Protein AF-A0ABD3MA54-F1 (afdb_monomer_lite)

Sequence (367 aa):
MPMPCQHIKFGDPRTVIVKEGGEELLVTDSSLFVVPETILAESKRVPPSHVQSRPPNFDHQGLLVDVLSVGSRTRPEYMTAQINTWASHPHVRNFWGIDEEQDYDPHCDQMDNDAFQSYVQSCRGDMGWKSTRIENFRKKYFGLASGIEIEARNAGWFCAQRRPGHGLGWLMEMYRDSANIPDVLMIVDDDTAVDVEMMNRSMQQHSQFVDGLPFVGSSCVFSWRPDFTFGFGGFGTFFNRAAIQRLIQPLYCNDNASQHIEDPSYNELTCAKLQQNTIGELDVFRDGDSVFDIFYKYSALRTFCLHSDWVVGYMLTHYLHELLQQLQPMRCKSEICDSESISCHNQGPEEMDKFVQDRFYSSASSA

Foldseek 3Di:
DDDDDDDDDDDDPDPFDADPPGDGDDDDPVPQWADPVVLVVVLPADFFPDKDADDPPQDADAFAEEEEAQEEPVCVVLLVVQVVPVCVDRNNGMYGYHYLVSFSHSCQLVDDFVRLVVLQCLQLDDPPFLAPPVNPVSNPPQCPVVVHDSGSNCSRVVSSQLVVLSSLLNVLVQCVPVSRQTQKYKYAYSNADDPVVLVRVLLCVDPCSVVVHWAKEWLAWAPPDPLFIWHDRHGIIMTGSNLSCQQSQFAALDPPPVPPHPDPVLNPQLSVLVVSCRPVLVVQDDGRGGNSNSSNRLSSRPNNRDGNRRSRRCCCSRRVVDHYHHTPPRLDPDNDPDPVSVVSVPDDPVVVVVVVCVVPVVVVVPD

Secondary structure (DSSP, 8-state):
----PPP--PPP-------TT-------TT-SS---HHHHHHSS-PPPSEEEE--TT---SS--EEEEEE--TT-HHHHHHHHHTGGGSTTEEEEEEE-GGGSSSTTGGG--HHHHHHHHHHHHS----S-HHHHHHHHHHTTTTTS----GGGHHHHHHTTHHHHHHHHHHHHTSSGGG--SEEEEEETT----HHHHHHHHHTSHHHHTT---EEESSEEEEETTEEEE-GGG-EEEEHHHHHHHHSPP--STT-GGG-S-HHHHHHHHHHHHT-SSSGGGG--TT--HHHHHHHHHTSTT--S-HHHHHHHHIIIII--PPEEPSSPS---SS-SHHHHHHHS--HHHHHHHHHHHHHHHHS--

Radius of gyration: 22.0 Å; chains: 1; bounding box: 51×57×89 Å

Structure (mmCIF, N/CA/C/O backbone):
data_AF-A0ABD3MA54-F1
#
_entry.id   AF-A0ABD3MA54-F1
#
loop_
_atom_site.group_PDB
_atom_site.id
_atom_site.type_symbol
_atom_site.label_atom_id
_atom_site.label_alt_id
_atom_site.label_comp_id
_atom_site.label_asym_id
_atom_site.label_entity_id
_atom_site.label_seq_id
_atom_site.pdbx_PDB_ins_code
_atom_site.Cartn_x
_atom_site.Cartn_y
_atom_site.Cartn_z
_atom_site.occupancy
_atom_site.B_iso_or_equiv
_atom_site.auth_seq_id
_atom_site.auth_comp_id
_atom_site.auth_asym_id
_atom_site.auth_atom_id
_atom_site.pdbx_PDB_model_num
ATOM 1 N N . MET A 1 1 ? 7.549 7.812 -57.112 1.00 25.31 1 MET A N 1
ATOM 2 C CA . MET A 1 1 ? 7.376 6.400 -56.709 1.00 25.31 1 MET A CA 1
ATOM 3 C C . MET A 1 1 ? 8.053 6.212 -55.359 1.00 25.31 1 MET A C 1
ATOM 5 O O . MET A 1 1 ? 9.258 6.422 -55.313 1.00 25.31 1 MET A O 1
ATOM 9 N N . PRO A 1 2 ? 7.325 5.907 -54.274 1.00 25.53 2 PRO A N 1
ATOM 10 C CA . PRO A 1 2 ? 7.921 5.524 -52.998 1.00 25.53 2 PRO A CA 1
ATOM 11 C C . PRO A 1 2 ? 7.852 3.999 -52.803 1.00 25.53 2 PRO A C 1
ATOM 13 O O . PRO A 1 2 ? 6.813 3.411 -53.078 1.00 25.53 2 PRO A O 1
ATOM 16 N N . MET A 1 3 ? 8.943 3.375 -52.352 1.00 20.61 3 MET A N 1
ATOM 17 C CA . MET A 1 3 ? 9.029 2.065 -51.669 1.00 20.61 3 MET A CA 1
ATOM 18 C C . MET A 1 3 ? 10.519 1.742 -51.407 1.00 20.61 3 MET A C 1
ATOM 20 O O . MET A 1 3 ? 11.349 2.174 -52.207 1.00 20.61 3 MET A O 1
ATOM 24 N N . PRO A 1 4 ? 10.890 0.883 -50.435 1.00 25.31 4 PRO A N 1
ATOM 25 C CA . PRO A 1 4 ? 10.246 0.574 -49.153 1.00 25.31 4 PRO A CA 1
ATOM 26 C C . PRO A 1 4 ? 11.239 0.579 -47.959 1.00 25.31 4 PRO A C 1
ATOM 28 O O . PRO A 1 4 ? 12.452 0.449 -48.117 1.00 25.31 4 PRO A O 1
ATOM 31 N N . CYS A 1 5 ? 10.703 0.686 -46.740 1.00 20.89 5 CYS A N 1
ATOM 32 C CA . CYS A 1 5 ? 11.430 0.475 -45.486 1.00 20.89 5 CYS A CA 1
ATOM 33 C C . CYS A 1 5 ? 11.884 -0.989 -45.353 1.00 20.89 5 CYS A C 1
ATOM 35 O O . CYS A 1 5 ? 11.074 -1.907 -45.480 1.00 20.89 5 CYS A O 1
ATOM 37 N N . GLN A 1 6 ? 13.168 -1.203 -45.062 1.00 22.86 6 GLN A N 1
ATOM 38 C CA . GLN A 1 6 ? 13.702 -2.499 -44.646 1.00 22.86 6 GLN A CA 1
ATOM 39 C C . GLN A 1 6 ? 13.519 -2.675 -43.136 1.00 22.86 6 GLN A C 1
ATOM 41 O O . GLN A 1 6 ? 13.939 -1.838 -42.340 1.00 22.86 6 GLN A O 1
ATOM 46 N N . HIS A 1 7 ? 12.886 -3.786 -42.764 1.00 22.23 7 HIS A N 1
ATOM 47 C CA . HIS A 1 7 ? 12.764 -4.272 -41.397 1.00 22.23 7 HIS A CA 1
ATOM 48 C C . HIS A 1 7 ? 14.144 -4.565 -40.795 1.00 22.23 7 HIS A C 1
ATOM 50 O O . HIS A 1 7 ? 14.897 -5.381 -41.329 1.00 22.23 7 HIS A O 1
ATOM 56 N N . ILE A 1 8 ? 14.442 -3.954 -39.648 1.00 22.45 8 ILE A N 1
ATOM 57 C CA . ILE A 1 8 ? 15.534 -4.372 -38.770 1.00 22.45 8 ILE A CA 1
ATOM 58 C C . ILE A 1 8 ? 14.967 -5.452 -37.844 1.00 22.45 8 ILE A C 1
ATOM 60 O O . ILE A 1 8 ? 14.078 -5.184 -37.040 1.00 22.45 8 ILE A O 1
ATOM 64 N N . LYS A 1 9 ? 15.457 -6.687 -37.991 1.00 21.41 9 LYS A N 1
ATOM 65 C CA . LYS A 1 9 ? 15.259 -7.758 -37.009 1.00 21.41 9 LYS A CA 1
ATOM 66 C C . LYS A 1 9 ? 16.196 -7.498 -35.831 1.00 21.41 9 LYS A C 1
ATOM 68 O O . LYS A 1 9 ? 17.408 -7.586 -36.010 1.00 21.41 9 LYS A O 1
ATOM 73 N N . PHE A 1 10 ? 15.647 -7.219 -34.653 1.00 24.22 10 PHE A N 1
ATOM 74 C CA . PHE A 1 10 ? 16.381 -7.353 -33.397 1.00 24.22 10 PHE A CA 1
ATOM 75 C C . PHE A 1 10 ? 16.119 -8.746 -32.825 1.00 24.22 10 PHE A C 1
ATOM 77 O O . PHE A 1 10 ? 14.982 -9.214 -32.807 1.00 24.22 10 PHE A O 1
ATOM 84 N N . GLY A 1 11 ? 17.206 -9.432 -32.472 1.00 23.33 11 GLY A N 1
ATOM 85 C CA . GLY A 1 11 ? 17.184 -10.754 -31.864 1.00 23.33 11 GLY A CA 1
ATOM 86 C C . GLY A 1 11 ? 16.508 -10.715 -30.499 1.00 23.33 11 GLY A C 1
ATOM 87 O O . GLY A 1 11 ? 16.738 -9.815 -29.700 1.00 23.33 11 GLY A O 1
ATOM 88 N N . ASP A 1 12 ? 15.661 -11.706 -30.296 1.00 27.56 12 ASP A N 1
ATOM 89 C CA . ASP A 1 12 ? 14.794 -11.953 -29.154 1.00 27.56 12 ASP A CA 1
ATOM 90 C C . ASP A 1 12 ? 15.563 -12.746 -28.076 1.00 27.56 12 ASP A C 1
ATOM 92 O O . ASP A 1 12 ? 16.042 -13.843 -28.391 1.00 27.56 12 ASP A O 1
ATOM 96 N N . PRO A 1 13 ? 15.730 -12.257 -26.831 1.00 31.12 13 PRO A N 1
ATOM 97 C CA . PRO A 1 13 ? 16.226 -13.081 -25.740 1.00 31.12 13 PRO A CA 1
ATOM 98 C C . PRO A 1 13 ? 15.038 -13.815 -25.098 1.00 31.12 13 PRO A C 1
ATOM 100 O O . PRO A 1 13 ? 14.516 -13.414 -24.059 1.00 31.12 13 PRO A O 1
ATOM 103 N N . ARG A 1 14 ? 14.592 -14.913 -25.724 1.00 31.97 14 ARG A N 1
ATOM 104 C CA . ARG A 1 14 ? 13.601 -15.817 -25.118 1.00 31.97 14 ARG A CA 1
ATOM 105 C C . ARG A 1 14 ? 14.251 -16.660 -24.032 1.00 31.97 14 ARG A C 1
ATOM 107 O O . ARG A 1 14 ? 14.963 -17.616 -24.335 1.00 31.97 14 ARG A O 1
ATOM 114 N N . THR A 1 15 ? 13.887 -16.415 -22.781 1.00 31.70 15 THR A N 1
ATOM 115 C CA . THR A 1 15 ? 13.855 -17.486 -21.782 1.00 31.70 15 THR A CA 1
ATOM 116 C C . THR A 1 15 ? 12.601 -18.315 -22.054 1.00 31.70 15 THR A C 1
ATOM 118 O O . THR A 1 15 ? 11.479 -17.892 -21.774 1.00 31.70 15 THR A O 1
ATOM 121 N N . VAL A 1 16 ? 12.783 -19.475 -22.684 1.00 29.38 16 VAL A N 1
ATOM 122 C CA . VAL A 1 16 ? 11.719 -20.452 -22.946 1.00 29.38 16 VAL A CA 1
ATOM 123 C C . VAL A 1 16 ? 11.310 -21.082 -21.614 1.00 29.38 16 VAL A C 1
ATOM 125 O O . VAL A 1 16 ? 12.106 -21.786 -20.998 1.00 29.38 16 VAL A O 1
ATOM 128 N N . ILE A 1 17 ? 10.077 -20.846 -21.162 1.00 33.28 17 ILE A N 1
ATOM 129 C CA . ILE A 1 17 ? 9.493 -21.606 -20.049 1.00 33.28 17 ILE A CA 1
ATOM 130 C C . ILE A 1 17 ? 8.846 -22.850 -20.656 1.00 33.28 17 ILE A C 1
ATOM 132 O O . ILE A 1 17 ? 7.775 -22.782 -21.257 1.00 33.28 17 ILE A O 1
ATOM 136 N N . VAL A 1 18 ? 9.535 -23.984 -20.539 1.00 25.09 18 VAL A N 1
ATOM 137 C CA . VAL A 1 18 ? 9.011 -25.296 -20.928 1.00 25.09 18 VAL A CA 1
ATOM 138 C C . VAL A 1 18 ? 8.070 -25.769 -19.824 1.00 25.09 18 VAL A C 1
ATOM 140 O O . VAL A 1 18 ? 8.492 -25.973 -18.689 1.00 25.09 18 VAL A O 1
ATOM 143 N N . LYS A 1 19 ? 6.788 -25.947 -20.147 1.00 29.92 19 LYS A N 1
ATOM 144 C CA . LYS A 1 19 ? 5.833 -26.647 -19.278 1.00 29.92 19 LYS A CA 1
ATOM 145 C C . LYS A 1 19 ? 6.239 -28.126 -19.216 1.00 29.92 19 LYS A C 1
ATOM 147 O O . LYS A 1 19 ? 6.570 -28.694 -20.262 1.00 29.92 19 LYS A O 1
ATOM 152 N N . GLU A 1 20 ? 6.189 -28.774 -18.049 1.00 33.03 20 GLU A N 1
ATOM 153 C CA . GLU A 1 20 ? 6.234 -30.245 -17.998 1.00 33.03 20 GLU A CA 1
ATOM 154 C C . GLU A 1 20 ? 5.102 -30.783 -18.891 1.00 33.03 20 GLU A C 1
ATOM 156 O O . GLU A 1 20 ? 3.921 -30.589 -18.607 1.00 33.03 20 GLU A O 1
ATOM 161 N N . GLY A 1 21 ? 5.475 -31.354 -20.041 1.00 37.59 21 GLY A N 1
ATOM 162 C CA . GLY A 1 21 ? 4.548 -31.733 -21.114 1.00 37.59 21 GLY A CA 1
ATOM 163 C C . GLY A 1 21 ? 4.978 -31.329 -22.530 1.00 37.59 21 GLY A C 1
ATOM 164 O O . GLY A 1 21 ? 4.461 -31.897 -23.484 1.00 37.59 21 GLY A O 1
ATOM 165 N N . GLY A 1 22 ? 5.955 -30.428 -22.695 1.00 27.91 22 GLY A N 1
ATOM 166 C CA . GLY A 1 22 ? 6.642 -30.230 -23.983 1.00 27.91 22 GLY A CA 1
ATOM 167 C C . GLY A 1 22 ? 5.891 -29.436 -25.063 1.00 27.91 22 GLY A C 1
ATOM 168 O O . GLY A 1 22 ? 6.275 -29.518 -26.227 1.00 27.91 22 GLY A O 1
ATOM 169 N N . GLU A 1 23 ? 4.868 -28.651 -24.720 1.00 28.72 23 GLU A N 1
ATOM 170 C CA . GLU A 1 23 ? 4.281 -27.684 -25.661 1.00 28.72 23 GLU A CA 1
ATOM 171 C C . GLU A 1 23 ? 4.959 -26.309 -25.536 1.00 28.72 23 GLU A C 1
ATOM 173 O O . GLU A 1 23 ? 4.936 -25.677 -24.477 1.00 28.72 23 GLU A O 1
ATOM 178 N N . GLU A 1 24 ? 5.571 -25.847 -26.631 1.00 32.91 24 GLU A N 1
ATOM 179 C CA . GLU A 1 24 ? 6.119 -24.495 -26.772 1.00 32.91 24 GLU A CA 1
ATOM 180 C C . GLU A 1 24 ? 4.978 -23.473 -26.887 1.00 32.91 24 GLU A C 1
ATOM 182 O O . GLU A 1 24 ? 4.214 -23.475 -27.855 1.00 32.91 24 GLU A O 1
ATOM 187 N N . LEU A 1 25 ? 4.870 -22.560 -25.918 1.00 35.16 25 LEU A N 1
ATOM 188 C CA . LEU A 1 25 ? 3.939 -21.438 -26.010 1.00 35.16 25 LEU A CA 1
ATOM 189 C C . LEU A 1 25 ? 4.527 -20.370 -26.949 1.00 35.16 25 LEU A C 1
ATOM 191 O O . LEU A 1 25 ? 5.489 -19.680 -26.608 1.00 35.16 25 LEU A O 1
ATOM 195 N N . LEU A 1 26 ? 3.950 -20.223 -28.143 1.00 30.33 26 LEU A N 1
ATOM 196 C CA . LEU A 1 26 ? 4.240 -19.107 -29.045 1.00 30.33 26 LEU A CA 1
ATOM 197 C C . LEU A 1 26 ? 3.682 -17.808 -28.444 1.00 30.33 26 LEU A C 1
ATOM 199 O O . LEU A 1 26 ? 2.503 -17.495 -28.581 1.00 30.33 26 LEU A O 1
ATOM 203 N N . VAL A 1 27 ? 4.555 -17.059 -27.773 1.00 34.75 27 VAL A N 1
ATOM 204 C CA . VAL A 1 27 ? 4.314 -15.691 -27.295 1.00 34.75 27 VAL A CA 1
ATOM 205 C C . VAL A 1 27 ? 4.178 -14.781 -28.522 1.00 34.75 27 VAL A C 1
ATOM 207 O O . VAL A 1 27 ? 5.167 -14.420 -29.157 1.00 34.75 27 VAL A O 1
ATOM 210 N N . THR A 1 28 ? 2.948 -14.460 -28.917 1.00 29.94 28 THR A N 1
ATOM 211 C CA . THR A 1 28 ? 2.662 -13.391 -29.887 1.00 29.94 28 THR A CA 1
ATOM 212 C C . THR A 1 28 ? 2.658 -12.043 -29.166 1.00 29.94 28 THR A C 1
ATOM 214 O O . THR A 1 28 ? 2.142 -11.981 -28.057 1.00 29.94 28 THR A O 1
ATOM 217 N N . ASP A 1 29 ? 3.147 -10.970 -29.803 1.00 33.00 29 ASP A N 1
ATOM 218 C CA . ASP A 1 29 ? 3.349 -9.584 -29.298 1.00 33.00 29 ASP A CA 1
ATOM 219 C C . ASP A 1 29 ? 2.217 -8.928 -28.461 1.00 33.00 29 ASP A C 1
ATOM 221 O O . ASP A 1 29 ? 2.386 -7.840 -27.922 1.00 33.00 29 ASP A O 1
ATOM 225 N N . SER A 1 30 ? 1.055 -9.563 -28.321 1.00 31.86 30 SER A N 1
ATOM 226 C CA . SER A 1 30 ? -0.070 -9.130 -27.480 1.00 31.86 30 SER A CA 1
ATOM 227 C C . SER A 1 30 ? -0.110 -9.777 -26.083 1.00 31.86 30 SER A C 1
ATOM 229 O O . SER A 1 30 ? -0.908 -9.358 -25.250 1.00 31.86 30 SER A O 1
ATOM 231 N N . SER A 1 31 ? 0.752 -10.753 -25.775 1.00 34.16 31 SER A N 1
ATOM 232 C CA . SER A 1 31 ? 0.776 -11.466 -24.482 1.00 34.16 31 SER A CA 1
ATOM 233 C C . SER A 1 31 ? 1.719 -10.851 -23.433 1.00 34.16 31 SER A C 1
ATOM 235 O O . SER A 1 31 ? 2.198 -11.544 -22.539 1.00 34.16 31 SER A O 1
ATOM 237 N N . LEU A 1 32 ? 1.998 -9.550 -23.533 1.00 37.72 32 LEU A N 1
ATOM 238 C CA . LEU A 1 32 ? 2.915 -8.815 -22.651 1.00 37.72 32 LEU A CA 1
ATOM 239 C C . LEU A 1 32 ? 2.379 -8.572 -21.223 1.00 37.72 32 LEU A C 1
ATOM 241 O O . LEU A 1 32 ? 3.125 -8.078 -20.383 1.00 37.72 32 LEU A O 1
ATOM 245 N N . PHE A 1 33 ? 1.119 -8.915 -20.925 1.00 43.59 33 PHE A N 1
ATOM 246 C CA . PHE A 1 33 ? 0.393 -8.235 -19.843 1.00 43.59 33 PHE A CA 1
ATOM 247 C C . PHE A 1 33 ? -0.249 -9.099 -18.761 1.00 43.59 33 PHE A C 1
ATOM 249 O O . PHE A 1 33 ? -0.811 -8.532 -17.835 1.00 43.59 33 PHE A O 1
ATOM 256 N N . VAL A 1 34 ? -0.173 -10.430 -18.799 1.00 38.91 34 VAL A N 1
ATOM 257 C CA . VAL A 1 34 ? -0.807 -11.246 -17.749 1.00 38.91 34 VAL A CA 1
ATOM 258 C C . VAL A 1 34 ? 0.099 -12.405 -17.372 1.00 38.91 34 VAL A C 1
ATOM 260 O O . VAL A 1 34 ? 0.441 -13.243 -18.204 1.00 38.91 34 VAL A O 1
ATOM 263 N N . VAL A 1 35 ? 0.488 -12.455 -16.098 1.00 43.69 35 VAL A N 1
ATOM 264 C CA . VAL A 1 35 ? 1.012 -13.681 -15.493 1.00 43.69 35 VAL A CA 1
ATOM 265 C C . VAL A 1 35 ? -0.098 -14.735 -15.595 1.00 43.69 35 VAL A C 1
ATOM 267 O O . VAL A 1 35 ? -1.184 -14.479 -15.076 1.00 43.69 35 VAL A O 1
ATOM 270 N N . PRO A 1 36 ? 0.113 -15.874 -16.290 1.00 46.12 36 PRO A N 1
ATOM 271 C CA . PRO A 1 36 ? -0.918 -16.893 -16.468 1.00 46.12 36 PRO A CA 1
ATOM 272 C C . PRO A 1 36 ? -1.602 -17.236 -15.141 1.00 46.12 36 PRO A C 1
ATOM 274 O O . PRO A 1 36 ? -0.925 -17.355 -14.122 1.00 46.12 36 PRO A O 1
ATOM 277 N N . GLU A 1 37 ? -2.923 -17.436 -15.145 1.00 44.09 37 GLU A N 1
ATOM 278 C CA . GLU A 1 37 ? -3.709 -17.796 -13.948 1.00 44.09 37 GLU A CA 1
ATOM 279 C C . GLU A 1 37 ? -3.103 -18.938 -13.130 1.00 44.09 37 GLU A C 1
ATOM 281 O O . GLU A 1 37 ? -3.252 -18.970 -11.913 1.00 44.09 37 GLU A O 1
ATOM 286 N N . THR A 1 38 ? -2.410 -19.870 -13.788 1.00 42.69 38 THR A N 1
ATOM 287 C CA . THR A 1 38 ? -1.708 -20.972 -13.130 1.00 42.69 38 THR A CA 1
ATOM 288 C C . THR A 1 38 ? -0.596 -20.483 -12.204 1.00 42.69 38 THR A C 1
ATOM 290 O O . THR A 1 38 ? -0.467 -21.014 -11.111 1.00 42.69 38 THR A O 1
ATOM 293 N N . ILE A 1 39 ? 0.126 -19.420 -12.570 1.00 47.44 39 ILE A N 1
ATOM 294 C CA . ILE A 1 39 ? 1.145 -18.801 -11.714 1.00 47.44 39 ILE A CA 1
ATOM 295 C C . ILE A 1 39 ? 0.487 -17.996 -10.587 1.00 47.44 39 ILE A C 1
ATOM 297 O O . ILE A 1 39 ? 0.979 -18.061 -9.476 1.00 47.44 39 ILE A O 1
ATOM 301 N N . LEU A 1 40 ? -0.653 -17.324 -10.805 1.00 50.81 40 LEU A N 1
ATOM 302 C CA . LEU A 1 40 ? -1.413 -16.670 -9.717 1.00 50.81 40 LEU A CA 1
ATOM 303 C C . LEU A 1 40 ? -2.046 -17.678 -8.734 1.00 50.81 40 LEU A C 1
ATOM 305 O O . LEU A 1 40 ? -2.304 -17.357 -7.574 1.00 50.81 40 LEU A O 1
ATOM 309 N N . ALA A 1 41 ? -2.337 -18.896 -9.200 1.00 46.91 41 ALA A N 1
ATOM 310 C CA . ALA A 1 41 ? -2.849 -19.989 -8.380 1.00 46.91 41 ALA A CA 1
ATOM 311 C C . ALA A 1 41 ? -1.735 -20.737 -7.623 1.00 46.91 41 ALA A C 1
ATOM 313 O O . ALA A 1 41 ? -1.988 -21.187 -6.507 1.00 46.91 41 ALA A O 1
ATOM 314 N N . GLU A 1 42 ? -0.532 -20.841 -8.198 1.00 43.38 42 GLU A N 1
ATOM 315 C CA . GLU A 1 42 ? 0.667 -21.444 -7.588 1.00 43.38 42 GLU A CA 1
ATOM 316 C C . GLU A 1 42 ? 1.445 -20.457 -6.700 1.00 43.38 42 GLU A C 1
ATOM 318 O O . GLU A 1 42 ? 1.992 -20.862 -5.679 1.00 43.38 42 GLU A O 1
ATOM 323 N N . SER A 1 43 ? 1.401 -19.152 -6.996 1.00 47.28 43 SER A N 1
ATOM 324 C CA . SER A 1 43 ? 1.891 -18.066 -6.132 1.00 47.28 43 SER A CA 1
ATOM 325 C C . SER A 1 43 ? 0.968 -17.796 -4.952 1.00 47.28 43 SER A C 1
ATOM 327 O O . SER A 1 43 ? 1.162 -16.806 -4.242 1.00 47.28 43 SER A O 1
ATOM 329 N N . LYS A 1 44 ? -0.070 -18.623 -4.748 1.00 47.75 44 LYS A N 1
ATOM 330 C CA . LYS A 1 44 ? -0.915 -18.535 -3.566 1.00 47.75 44 LYS A CA 1
ATOM 331 C C . LYS A 1 44 ? -0.050 -18.791 -2.338 1.00 47.75 44 LYS A C 1
ATOM 333 O O . LYS A 1 44 ? 0.028 -19.903 -1.827 1.00 47.75 44 LYS A O 1
ATOM 338 N N . ARG A 1 45 ? 0.426 -17.664 -1.808 1.00 63.88 45 ARG A N 1
ATOM 339 C CA . ARG A 1 45 ? 0.575 -17.394 -0.388 1.00 63.88 45 ARG A CA 1
ATOM 340 C C . ARG A 1 45 ? 1.802 -18.090 0.182 1.00 63.88 45 ARG A C 1
ATOM 342 O O . ARG A 1 45 ? 1.693 -18.949 1.051 1.00 63.88 45 ARG A O 1
ATOM 349 N N . VAL A 1 46 ? 2.975 -17.684 -0.304 1.00 71.88 46 VAL A N 1
ATOM 350 C CA . VAL A 1 46 ? 4.214 -17.896 0.451 1.00 71.88 46 VAL A CA 1
ATOM 351 C C . VAL A 1 46 ? 4.045 -17.163 1.788 1.00 71.88 46 VAL A C 1
ATOM 353 O O . VAL A 1 46 ? 3.762 -15.960 1.768 1.00 71.88 46 VAL A O 1
ATOM 356 N N . PRO A 1 47 ? 4.134 -17.861 2.935 1.00 80.31 47 PRO A N 1
ATOM 357 C CA . PRO A 1 47 ? 4.048 -17.212 4.234 1.00 80.31 47 PRO A CA 1
ATOM 358 C C . PRO A 1 47 ? 5.130 -16.134 4.381 1.00 80.31 47 PRO A C 1
ATOM 360 O O . PRO A 1 47 ? 6.202 -16.281 3.790 1.00 80.31 47 PRO A O 1
ATOM 363 N N . PRO A 1 48 ? 4.882 -15.077 5.169 1.00 88.19 48 PRO A N 1
ATOM 364 C CA . PRO A 1 48 ? 5.899 -14.081 5.494 1.00 88.19 48 PRO A CA 1
ATOM 365 C C . PRO A 1 48 ? 7.166 -14.739 6.062 1.00 88.19 48 PRO A C 1
ATOM 367 O O . PRO A 1 48 ? 7.065 -15.677 6.858 1.00 88.19 48 PRO A O 1
ATOM 370 N N . SER A 1 49 ? 8.344 -14.254 5.662 1.00 85.50 49 SER A N 1
ATOM 371 C CA . SER A 1 49 ? 9.638 -14.814 6.079 1.00 85.50 49 SER A CA 1
ATOM 372 C C . SER A 1 49 ? 9.914 -14.578 7.565 1.00 85.50 49 SER A C 1
ATOM 374 O O . SER A 1 49 ? 10.552 -15.397 8.228 1.00 85.50 49 SER A O 1
ATOM 376 N N . HIS A 1 50 ? 9.375 -13.488 8.117 1.00 87.88 50 HIS A N 1
ATOM 377 C CA . HIS A 1 50 ? 9.472 -13.159 9.534 1.00 87.88 50 HIS A CA 1
ATOM 378 C C . HIS A 1 50 ? 8.076 -13.080 10.142 1.00 87.88 50 HIS A C 1
ATOM 380 O O . HIS A 1 50 ? 7.233 -12.297 9.705 1.00 87.88 50 HIS A O 1
ATOM 386 N N . VAL A 1 51 ? 7.833 -13.886 11.174 1.00 89.56 51 VAL A N 1
ATOM 387 C CA . VAL A 1 51 ? 6.539 -13.940 11.856 1.00 89.56 51 VAL A CA 1
ATOM 388 C C . VAL A 1 51 ? 6.740 -13.807 13.356 1.00 89.56 51 VAL A C 1
ATOM 390 O O . VAL A 1 51 ? 7.421 -14.622 13.978 1.00 89.56 51 VAL A O 1
ATOM 393 N N . GLN A 1 52 ? 6.078 -12.818 13.947 1.00 90.06 52 GLN A N 1
ATOM 394 C CA . GLN A 1 52 ? 5.843 -12.755 15.384 1.00 90.06 52 GLN A CA 1
ATOM 395 C C . GLN A 1 52 ? 4.342 -12.603 15.602 1.00 90.06 52 GLN A C 1
ATOM 397 O O . GLN A 1 52 ? 3.764 -11.585 15.244 1.00 90.06 52 GLN A O 1
ATOM 402 N N . SER A 1 53 ? 3.713 -13.608 16.205 1.00 89.50 53 SER A N 1
ATOM 403 C CA . SER A 1 53 ? 2.274 -13.603 16.473 1.00 89.50 53 SER A CA 1
ATOM 404 C C . SER A 1 53 ? 1.995 -13.876 17.940 1.00 89.50 53 SER A C 1
ATOM 406 O O . SER A 1 53 ? 2.597 -14.762 18.554 1.00 89.50 53 SER A O 1
ATOM 408 N N . ARG A 1 54 ? 1.041 -13.136 18.504 1.00 85.62 54 ARG A N 1
ATOM 409 C CA . ARG A 1 54 ? 0.477 -13.418 19.825 1.00 85.62 54 ARG A CA 1
ATOM 410 C C . ARG A 1 54 ? -0.671 -14.432 19.724 1.00 85.62 54 ARG A C 1
ATOM 412 O O . ARG A 1 54 ? -1.313 -14.535 18.679 1.00 85.62 54 ARG A O 1
ATOM 419 N N . PRO A 1 55 ? -0.964 -15.178 20.804 1.00 76.44 55 PRO A N 1
ATOM 420 C CA . PRO A 1 55 ? -2.095 -16.100 20.829 1.00 76.44 55 PRO A CA 1
ATOM 421 C C . PRO A 1 55 ? -3.436 -15.383 20.576 1.00 76.44 55 PRO A C 1
ATOM 423 O O . PRO A 1 55 ? -3.590 -14.240 21.003 1.00 76.44 55 PRO A O 1
ATOM 426 N N . PRO A 1 56 ? -4.450 -16.060 20.002 1.00 64.62 56 PRO A N 1
ATOM 427 C CA . PRO A 1 56 ? -5.772 -15.470 19.746 1.00 64.62 56 PRO A CA 1
ATOM 428 C C . PRO A 1 56 ? -6.482 -14.927 20.997 1.00 64.62 56 PRO A C 1
ATOM 430 O O . PRO A 1 56 ? -7.240 -13.971 20.910 1.00 64.62 56 PRO A O 1
ATOM 433 N N . ASN A 1 57 ? -6.202 -15.510 22.169 1.00 65.38 57 ASN A N 1
ATOM 434 C CA . ASN A 1 57 ? -6.771 -15.108 23.462 1.00 65.38 57 ASN A CA 1
ATOM 435 C C . ASN A 1 57 ? -5.829 -14.194 24.262 1.00 65.38 57 ASN A C 1
ATOM 437 O O . ASN A 1 57 ? -5.871 -14.185 25.493 1.00 65.38 57 ASN A O 1
ATOM 441 N N . PHE A 1 58 ? -4.910 -13.502 23.589 1.00 71.19 58 PHE A N 1
ATOM 442 C CA . PHE A 1 58 ? -4.029 -12.552 24.247 1.00 71.19 58 PHE A CA 1
ATOM 443 C C . PHE A 1 58 ? -4.857 -11.386 24.808 1.00 71.19 58 PHE A C 1
ATOM 445 O O . PHE A 1 58 ? -5.495 -10.641 24.059 1.00 71.19 58 PHE A O 1
ATOM 452 N N . ASP A 1 59 ? -4.852 -11.261 26.136 1.00 68.62 59 ASP A N 1
ATOM 453 C CA . ASP A 1 59 ? -5.467 -10.138 26.837 1.00 68.62 59 ASP A CA 1
ATOM 454 C C . ASP A 1 59 ? -4.695 -8.865 26.481 1.00 68.62 59 ASP A C 1
ATOM 456 O O . ASP A 1 59 ? -3.533 -8.690 26.856 1.00 68.62 59 ASP A O 1
ATOM 460 N N . HIS A 1 60 ? -5.333 -8.013 25.687 1.00 69.31 60 HIS A N 1
ATOM 461 C CA . HIS A 1 60 ? -4.802 -6.728 25.278 1.00 69.31 60 HIS A CA 1
ATOM 462 C C . HIS A 1 60 ? -5.695 -5.650 25.877 1.00 69.31 60 HIS A C 1
ATOM 464 O O . HIS A 1 60 ? -6.899 -5.591 25.638 1.00 69.31 60 HIS A O 1
ATOM 470 N N . GLN A 1 61 ? -5.087 -4.770 26.662 1.00 71.44 61 GLN A N 1
ATOM 471 C CA . GLN A 1 61 ? -5.700 -3.488 26.965 1.00 71.44 61 GLN A CA 1
ATOM 472 C C . GLN A 1 61 ? -5.340 -2.553 25.815 1.00 71.44 61 GLN A C 1
ATOM 474 O O . GLN A 1 61 ? -4.166 -2.463 25.484 1.00 71.44 61 GLN A O 1
ATOM 479 N N . GLY A 1 62 ? -6.316 -1.879 25.204 1.00 83.06 62 GLY A N 1
ATOM 480 C CA . GLY A 1 62 ? -6.095 -0.893 24.137 1.00 83.06 62 GLY A CA 1
ATOM 481 C C . GLY A 1 62 ? -6.183 -1.454 22.715 1.00 83.06 62 GLY A C 1
ATOM 482 O O . GLY A 1 62 ? -6.821 -2.477 22.497 1.00 83.06 62 GLY A O 1
ATOM 483 N N . LEU A 1 63 ? -5.592 -0.743 21.746 1.00 91.00 63 LEU A N 1
ATOM 484 C CA . LEU A 1 63 ? -5.713 -1.086 20.325 1.00 91.00 63 LEU A CA 1
ATOM 485 C C . LEU A 1 63 ? -4.924 -2.346 19.971 1.00 91.00 63 LEU A C 1
ATOM 487 O O . LEU A 1 63 ? -3.791 -2.530 20.421 1.00 91.00 63 LEU A O 1
ATOM 491 N N . LEU A 1 64 ? -5.514 -3.170 19.112 1.00 94.06 64 LEU A N 1
ATOM 492 C CA . LEU A 1 64 ? -4.871 -4.315 18.490 1.00 94.06 64 LEU A CA 1
ATOM 493 C C . LEU A 1 64 ? -4.216 -3.897 17.172 1.00 94.06 64 LEU A C 1
ATOM 495 O O . LEU A 1 64 ? -4.897 -3.435 16.256 1.00 94.06 64 LEU A O 1
ATOM 499 N N . VAL A 1 65 ? -2.904 -4.076 17.066 1.00 95.75 65 VAL A N 1
ATOM 500 C CA . VAL A 1 65 ? -2.106 -3.614 15.928 1.00 95.75 65 VAL A CA 1
ATOM 501 C C . VAL A 1 65 ? -1.478 -4.805 15.215 1.00 95.75 65 VAL A C 1
ATOM 503 O O . VAL A 1 65 ? -0.810 -5.621 15.849 1.00 95.75 65 VAL A O 1
ATOM 506 N N . ASP A 1 66 ? -1.641 -4.873 13.898 1.00 97.12 66 ASP A N 1
ATOM 507 C CA . ASP A 1 66 ? -0.860 -5.771 13.047 1.00 97.12 66 ASP A CA 1
ATOM 508 C C . ASP A 1 66 ? 0.101 -4.961 12.167 1.00 97.12 66 ASP A C 1
ATOM 510 O O . ASP A 1 66 ? -0.181 -3.824 11.783 1.00 97.12 66 ASP A O 1
ATOM 514 N N . VAL A 1 67 ? 1.241 -5.562 11.837 1.00 97.56 67 VAL A N 1
ATOM 515 C CA . VAL A 1 67 ? 2.329 -4.940 11.077 1.00 97.56 67 VAL A CA 1
ATOM 516 C C . VAL A 1 67 ? 2.635 -5.766 9.840 1.00 97.56 67 VAL A C 1
ATOM 518 O O . VAL A 1 67 ? 2.844 -6.972 9.939 1.00 97.56 67 VAL A O 1
ATOM 521 N N . LEU A 1 68 ? 2.714 -5.098 8.695 1.00 96.88 68 LEU A N 1
ATOM 522 C CA . LEU A 1 68 ? 3.336 -5.584 7.474 1.00 96.88 68 LEU A CA 1
ATOM 523 C C . LEU A 1 68 ? 4.631 -4.801 7.254 1.00 96.88 68 LEU A C 1
ATOM 525 O O . LEU A 1 68 ? 4.586 -3.619 6.916 1.00 96.88 68 LEU A O 1
ATOM 529 N N . SER A 1 69 ? 5.770 -5.451 7.465 1.00 96.44 69 SER A N 1
ATOM 530 C CA . SER A 1 69 ? 7.087 -4.871 7.210 1.00 96.44 69 SER A CA 1
ATOM 531 C C . SER A 1 69 ? 7.620 -5.359 5.868 1.00 96.44 69 SER A C 1
ATOM 533 O O . SER A 1 69 ? 7.600 -6.561 5.592 1.00 96.44 69 SER A O 1
ATOM 535 N N . VAL A 1 70 ? 8.055 -4.432 5.018 1.00 95.00 70 VAL A N 1
ATOM 536 C CA . VAL A 1 70 ? 8.631 -4.715 3.702 1.00 95.00 70 VAL A CA 1
ATOM 537 C C . VAL A 1 70 ? 10.137 -4.545 3.787 1.00 95.00 70 VAL A C 1
ATOM 539 O O . VAL A 1 70 ? 10.631 -3.440 3.993 1.00 95.00 70 VAL A O 1
ATOM 542 N N . GLY A 1 71 ? 10.870 -5.638 3.605 1.00 93.19 71 GLY A N 1
ATOM 543 C CA . GLY A 1 71 ? 12.316 -5.638 3.755 1.00 93.19 71 GLY A CA 1
ATOM 544 C C . GLY A 1 71 ? 13.058 -6.390 2.674 1.00 93.19 71 GLY A C 1
ATOM 545 O O . GLY A 1 71 ? 12.528 -6.647 1.592 1.00 93.19 71 GLY A O 1
ATOM 546 N N . SER A 1 72 ? 14.312 -6.721 2.978 1.00 91.25 72 SER A N 1
ATOM 547 C CA . SER A 1 72 ? 15.168 -7.545 2.126 1.00 91.25 72 SER A CA 1
ATOM 548 C C . SER A 1 72 ? 15.860 -8.662 2.909 1.00 91.25 72 SER A C 1
ATOM 550 O O . SER A 1 72 ? 16.441 -8.427 3.970 1.00 91.25 72 SER A O 1
ATOM 552 N N . ARG A 1 73 ? 15.928 -9.859 2.318 1.00 90.75 73 ARG A N 1
ATOM 553 C CA . ARG A 1 73 ? 16.687 -11.025 2.797 1.00 90.75 73 ARG A CA 1
ATOM 554 C C . ARG A 1 73 ? 18.188 -10.758 2.899 1.00 90.75 73 ARG A C 1
ATOM 556 O O . ARG A 1 73 ? 18.914 -11.527 3.520 1.00 90.75 73 ARG A O 1
ATOM 563 N N . THR A 1 74 ? 18.671 -9.702 2.239 1.00 89.00 74 THR A N 1
ATOM 564 C CA . THR A 1 74 ? 20.076 -9.274 2.297 1.00 89.00 74 THR A CA 1
ATOM 565 C C . THR A 1 74 ? 20.396 -8.448 3.543 1.00 89.00 74 THR A C 1
ATOM 567 O O . THR A 1 74 ? 21.573 -8.290 3.862 1.00 89.00 74 THR A O 1
ATOM 570 N N . ARG A 1 75 ? 19.367 -7.947 4.245 1.00 89.94 75 ARG A N 1
ATOM 571 C CA . ARG A 1 75 ? 19.469 -7.165 5.489 1.00 89.94 75 ARG A CA 1
ATOM 572 C C . ARG A 1 75 ? 18.449 -7.647 6.539 1.00 89.94 75 ARG A C 1
ATOM 574 O O . ARG A 1 75 ? 17.666 -6.847 7.060 1.00 89.94 75 ARG A O 1
ATOM 581 N N . PRO A 1 76 ? 18.404 -8.954 6.862 1.00 92.25 76 PRO A N 1
ATOM 582 C CA . PRO A 1 76 ? 17.397 -9.512 7.772 1.00 92.25 76 PRO A CA 1
ATOM 583 C C . PRO A 1 76 ? 17.495 -8.936 9.196 1.00 92.25 76 PRO A C 1
ATOM 585 O O . PRO A 1 76 ? 16.540 -9.000 9.979 1.00 92.25 76 PRO A O 1
ATOM 588 N N . GLU A 1 77 ? 18.640 -8.344 9.550 1.00 93.94 77 GLU A N 1
ATOM 589 C CA . GLU A 1 77 ? 18.856 -7.665 10.822 1.00 93.94 77 GLU A CA 1
ATOM 590 C C . GLU A 1 77 ? 17.887 -6.500 11.062 1.00 93.94 77 GLU A C 1
ATOM 592 O O . GLU A 1 77 ? 17.578 -6.222 12.218 1.00 93.94 77 GLU A O 1
ATOM 597 N N . TYR A 1 78 ? 17.369 -5.854 10.013 1.00 94.12 78 TYR A N 1
ATOM 598 C CA . TYR A 1 78 ? 16.447 -4.723 10.140 1.00 94.12 78 TYR A CA 1
ATOM 599 C C . TYR A 1 78 ? 15.071 -5.160 10.650 1.00 94.12 78 TYR A C 1
ATOM 601 O O . TYR A 1 78 ? 14.639 -4.714 11.714 1.00 94.12 78 TYR A O 1
ATOM 609 N N . MET A 1 79 ? 14.437 -6.143 10.003 1.00 95.06 79 MET A N 1
ATOM 610 C CA . MET A 1 79 ? 13.180 -6.722 10.503 1.00 95.06 79 MET A CA 1
ATOM 611 C C . MET A 1 79 ? 13.366 -7.396 11.870 1.00 95.06 79 MET A C 1
ATOM 613 O O . MET A 1 79 ? 12.514 -7.278 12.753 1.00 95.06 79 MET A O 1
ATOM 617 N N . THR A 1 80 ? 14.515 -8.045 12.094 1.00 94.81 80 THR A N 1
ATOM 618 C CA . THR A 1 80 ? 14.866 -8.604 13.409 1.00 94.81 80 THR A CA 1
ATOM 619 C C . THR A 1 80 ? 14.948 -7.514 14.483 1.00 94.81 80 THR A C 1
ATOM 621 O O . THR A 1 80 ? 14.482 -7.714 15.608 1.00 94.81 80 THR A O 1
ATOM 624 N N . ALA A 1 81 ? 15.513 -6.348 14.162 1.00 95.06 81 ALA A N 1
ATOM 625 C CA . ALA A 1 81 ? 15.562 -5.212 15.072 1.00 95.06 81 ALA A CA 1
ATOM 626 C C . ALA A 1 81 ? 14.158 -4.670 15.369 1.00 95.06 81 ALA A C 1
ATOM 628 O O . ALA A 1 81 ? 13.862 -4.412 16.534 1.00 95.06 81 ALA A O 1
ATOM 629 N N . GLN A 1 82 ? 13.273 -4.564 14.371 1.00 95.81 82 GLN A N 1
ATOM 630 C CA . GLN A 1 82 ? 11.876 -4.162 14.585 1.00 95.81 82 GLN A CA 1
ATOM 631 C C . GLN A 1 82 ? 11.165 -5.108 15.569 1.00 95.81 82 GLN A C 1
ATOM 633 O O . GLN A 1 82 ? 10.643 -4.646 16.587 1.00 95.81 82 GLN A O 1
ATOM 638 N N . ILE A 1 83 ? 11.236 -6.426 15.326 1.00 95.62 83 ILE A N 1
ATOM 639 C CA . ILE A 1 83 ? 10.697 -7.502 16.188 1.00 95.62 83 ILE A CA 1
ATOM 640 C C . ILE A 1 83 ? 11.198 -7.374 17.628 1.00 95.62 83 ILE A C 1
ATOM 642 O O . ILE A 1 83 ? 10.409 -7.380 18.571 1.00 95.62 83 ILE A O 1
ATOM 646 N N . ASN A 1 84 ? 12.510 -7.215 17.805 1.00 94.44 84 ASN A N 1
ATOM 647 C CA . ASN A 1 84 ? 13.137 -7.167 19.126 1.00 94.44 84 ASN A CA 1
ATOM 648 C C . ASN A 1 84 ? 12.977 -5.819 19.845 1.00 94.44 84 ASN A C 1
ATOM 650 O O . ASN A 1 84 ? 13.360 -5.705 21.009 1.00 94.44 84 ASN A O 1
ATOM 654 N N . THR A 1 85 ? 12.441 -4.800 19.172 1.00 93.75 85 THR A N 1
ATOM 655 C CA . THR A 1 85 ? 12.236 -3.464 19.738 1.00 93.75 85 THR A CA 1
ATOM 656 C C . THR A 1 85 ? 10.751 -3.120 19.759 1.00 93.75 85 THR A C 1
ATOM 658 O O . THR A 1 85 ? 10.005 -3.652 20.582 1.00 93.75 85 THR A O 1
ATOM 661 N N . TRP A 1 86 ? 10.294 -2.239 18.877 1.00 93.88 86 TRP A N 1
ATOM 662 C CA . TRP A 1 86 ? 8.956 -1.669 18.925 1.00 93.88 86 TRP A CA 1
ATOM 663 C C . TRP A 1 86 ? 7.857 -2.659 18.521 1.00 93.88 86 TRP A C 1
ATOM 665 O O . TRP A 1 86 ? 6.742 -2.549 19.022 1.00 93.88 86 TRP A O 1
ATOM 675 N N . ALA A 1 87 ? 8.134 -3.666 17.689 1.00 94.81 87 ALA A N 1
ATOM 676 C CA . ALA A 1 87 ? 7.122 -4.664 17.332 1.00 94.81 87 ALA A CA 1
ATOM 677 C C . ALA A 1 87 ? 6.881 -5.700 18.449 1.00 94.81 87 ALA A C 1
ATOM 679 O O . ALA A 1 87 ? 5.867 -6.392 18.443 1.00 94.81 87 ALA A O 1
ATOM 680 N N . SER A 1 88 ? 7.736 -5.743 19.479 1.00 92.56 88 SER A N 1
ATOM 681 C CA . SER A 1 88 ? 7.463 -6.498 20.712 1.00 92.56 88 SER A CA 1
ATOM 682 C C . SER A 1 88 ? 6.439 -5.824 21.640 1.00 92.56 88 SER A C 1
ATOM 684 O O . SER A 1 88 ? 6.029 -6.414 22.648 1.00 92.56 88 SER A O 1
ATOM 686 N N . HIS A 1 89 ? 5.992 -4.606 21.309 1.00 93.69 89 HIS A N 1
ATOM 687 C CA . HIS A 1 89 ? 5.059 -3.826 22.118 1.00 93.69 89 HIS A CA 1
ATOM 688 C C . HIS A 1 89 ? 3.746 -4.588 22.403 1.00 93.69 89 HIS A C 1
ATOM 690 O O . HIS A 1 89 ? 3.247 -5.279 21.511 1.00 93.69 89 HIS A O 1
ATOM 696 N N . PRO A 1 90 ? 3.139 -4.472 23.607 1.00 91.94 90 PRO A N 1
ATOM 697 C CA . PRO A 1 90 ? 1.905 -5.179 23.983 1.00 91.94 90 PRO A CA 1
ATOM 698 C C . PRO A 1 90 ? 0.727 -5.063 23.008 1.00 91.94 90 PRO A C 1
ATOM 700 O O . PRO A 1 90 ? -0.036 -6.013 22.874 1.00 91.94 90 PRO A O 1
ATOM 703 N N . HIS A 1 91 ? 0.598 -3.928 22.322 1.00 93.69 91 HIS A N 1
ATOM 704 C CA . HIS A 1 91 ? -0.450 -3.690 21.322 1.00 93.69 91 HIS A CA 1
ATOM 705 C C . HIS A 1 91 ? -0.202 -4.378 19.976 1.00 93.69 91 HIS A C 1
ATOM 707 O O . HIS A 1 91 ? -1.149 -4.592 19.224 1.00 93.69 91 HIS A O 1
ATOM 713 N N . VAL A 1 92 ? 1.047 -4.731 19.658 1.00 95.06 92 VAL A N 1
ATOM 714 C CA . VAL A 1 92 ? 1.374 -5.416 18.405 1.00 95.06 92 VAL A CA 1
ATOM 715 C C . VAL A 1 92 ? 1.064 -6.900 18.569 1.00 95.06 92 VAL A C 1
ATOM 717 O O . VAL A 1 92 ? 1.735 -7.623 19.314 1.00 95.06 92 VAL A O 1
ATOM 720 N N . ARG A 1 93 ? -0.001 -7.344 17.897 1.00 94.31 93 ARG A N 1
ATOM 721 C CA . ARG A 1 93 ? -0.460 -8.734 17.888 1.00 94.31 93 ARG A CA 1
ATOM 722 C C . ARG A 1 93 ? 0.323 -9.551 16.882 1.00 94.31 93 ARG A C 1
ATOM 724 O O . ARG A 1 93 ? 0.850 -10.594 17.261 1.00 94.31 93 ARG A O 1
ATOM 731 N N . ASN A 1 94 ? 0.352 -9.104 15.629 1.00 95.19 94 ASN A N 1
ATOM 732 C CA . ASN A 1 94 ? 1.068 -9.787 14.565 1.00 95.19 94 ASN A CA 1
ATOM 733 C C . ASN A 1 94 ? 2.077 -8.863 13.894 1.00 95.19 94 ASN A C 1
ATOM 735 O O . ASN A 1 94 ? 1.773 -7.715 13.578 1.00 95.19 94 ASN A O 1
ATOM 739 N N . PHE A 1 95 ? 3.245 -9.412 13.606 1.00 96.81 95 PHE A N 1
ATOM 740 C CA . PHE A 1 95 ? 4.247 -8.838 12.732 1.00 96.81 95 PHE A CA 1
ATOM 741 C C . PHE A 1 95 ? 4.504 -9.814 11.591 1.00 96.81 95 PHE A C 1
ATOM 743 O O . PHE A 1 95 ? 4.829 -10.981 11.828 1.00 96.81 95 PHE A O 1
ATOM 750 N N . TRP A 1 96 ? 4.362 -9.314 10.370 1.00 96.25 96 TRP A N 1
ATOM 751 C CA . TRP A 1 96 ? 4.556 -10.037 9.126 1.00 96.25 96 TRP A CA 1
ATOM 752 C C . TRP A 1 96 ? 5.649 -9.328 8.327 1.00 96.25 96 TRP A C 1
ATOM 754 O O . TRP A 1 96 ? 5.410 -8.259 7.768 1.00 96.25 96 TRP A O 1
ATOM 764 N N . GLY A 1 97 ? 6.850 -9.896 8.294 1.00 96.00 97 GLY A N 1
ATOM 765 C CA . GLY A 1 97 ? 7.943 -9.417 7.452 1.00 96.00 97 GLY A CA 1
ATOM 766 C C . GLY A 1 97 ? 7.941 -10.136 6.111 1.00 96.00 97 GLY A C 1
ATOM 767 O O . GLY A 1 97 ? 7.925 -11.369 6.083 1.00 96.00 97 GLY A O 1
ATOM 768 N N . ILE A 1 98 ? 7.933 -9.370 5.023 1.00 94.44 98 ILE A N 1
ATOM 769 C CA . ILE A 1 98 ? 8.040 -9.885 3.657 1.00 94.44 98 ILE A CA 1
ATOM 770 C C . ILE A 1 98 ? 9.313 -9.376 2.983 1.00 94.44 98 ILE A C 1
ATOM 772 O O . ILE A 1 98 ? 9.692 -8.214 3.137 1.00 94.44 98 ILE A O 1
ATOM 776 N N . ASP A 1 99 ? 9.948 -10.242 2.207 1.00 93.62 99 ASP A N 1
ATOM 777 C CA . ASP A 1 99 ? 11.171 -9.968 1.460 1.00 93.62 99 ASP A CA 1
ATOM 778 C C . ASP A 1 99 ? 11.146 -10.659 0.082 1.00 93.62 99 ASP A C 1
ATOM 780 O O . ASP A 1 99 ? 10.082 -11.014 -0.431 1.00 93.62 99 ASP A O 1
ATOM 784 N N . GLU A 1 100 ? 12.311 -10.810 -0.552 1.00 91.38 100 GLU A N 1
ATOM 785 C CA . GLU A 1 100 ? 12.471 -11.464 -1.853 1.00 91.38 100 GLU A CA 1
ATOM 786 C C . GLU A 1 100 ? 11.894 -12.891 -1.901 1.00 91.38 100 GLU A C 1
ATOM 788 O O . GLU A 1 100 ? 11.520 -13.349 -2.978 1.00 91.38 100 GLU A O 1
ATOM 793 N N . GLU A 1 101 ? 11.792 -13.615 -0.780 1.00 88.44 101 GLU A N 1
ATOM 794 C CA . GLU A 1 101 ? 11.195 -14.960 -0.756 1.00 88.44 101 GLU A CA 1
ATOM 795 C C . GLU A 1 101 ? 9.705 -14.953 -1.120 1.00 88.44 101 GLU A C 1
ATOM 797 O O . GLU A 1 101 ? 9.187 -15.952 -1.624 1.00 88.44 101 GLU A O 1
ATOM 802 N N . GLN A 1 102 ? 9.020 -13.830 -0.884 1.00 87.88 102 GLN A N 1
ATOM 803 C CA . GLN A 1 102 ? 7.616 -13.633 -1.238 1.00 87.88 102 GLN A CA 1
ATOM 804 C C . GLN A 1 102 ? 7.439 -12.924 -2.592 1.00 87.88 102 GLN A C 1
ATOM 806 O O . GLN A 1 102 ? 6.303 -12.707 -3.018 1.00 87.88 102 GLN A O 1
ATOM 811 N N . ASP A 1 103 ? 8.522 -12.561 -3.287 1.00 85.25 103 ASP A N 1
ATOM 812 C CA . ASP A 1 103 ? 8.420 -11.979 -4.624 1.00 85.25 103 ASP A CA 1
ATOM 813 C C . ASP A 1 103 ? 7.932 -13.033 -5.635 1.00 85.25 103 ASP A C 1
ATOM 815 O O . ASP A 1 103 ? 8.298 -14.207 -5.590 1.00 85.25 103 ASP A O 1
ATOM 819 N N . TYR A 1 104 ? 7.150 -12.597 -6.628 1.00 79.75 104 TYR A N 1
ATOM 820 C CA . TYR A 1 104 ? 6.761 -13.449 -7.764 1.00 79.75 104 TYR A CA 1
ATOM 821 C C . TYR A 1 104 ? 7.968 -13.955 -8.571 1.00 79.75 104 TYR A C 1
ATOM 823 O O . TYR A 1 104 ? 7.873 -14.960 -9.274 1.00 79.75 104 TYR A O 1
ATOM 831 N N . ASP A 1 105 ? 9.089 -13.240 -8.476 1.00 82.81 105 ASP A N 1
ATOM 832 C CA . ASP A 1 105 ? 10.400 -13.649 -8.960 1.00 82.81 105 ASP A CA 1
ATOM 833 C C . ASP A 1 105 ? 11.430 -13.450 -7.829 1.00 82.81 105 ASP A C 1
ATOM 835 O O . ASP A 1 105 ? 11.932 -12.336 -7.655 1.00 82.81 105 ASP A O 1
ATOM 839 N N . PRO A 1 106 ? 11.769 -14.510 -7.067 1.00 81.88 106 PRO A N 1
ATOM 840 C CA . PRO A 1 106 ? 12.716 -14.432 -5.945 1.00 81.88 106 PRO A CA 1
ATOM 841 C C . PRO A 1 106 ? 14.167 -14.099 -6.328 1.00 81.88 106 PRO A C 1
ATOM 843 O O . PRO A 1 106 ? 15.035 -13.997 -5.453 1.00 81.88 106 PRO A O 1
ATOM 846 N N . HIS A 1 107 ? 14.456 -13.998 -7.630 1.00 84.75 107 HIS A N 1
ATOM 847 C CA . HIS A 1 107 ? 15.761 -13.622 -8.176 1.00 84.75 107 HIS A CA 1
ATOM 848 C C . HIS A 1 107 ? 15.689 -12.302 -8.956 1.00 84.75 107 HIS A C 1
ATOM 850 O O . HIS A 1 107 ? 16.614 -11.965 -9.694 1.00 84.75 107 HIS A O 1
ATOM 856 N N . CYS A 1 108 ? 14.609 -11.533 -8.793 1.00 83.81 108 CYS A N 1
ATOM 857 C CA . CYS A 1 108 ? 14.433 -10.229 -9.429 1.00 83.81 108 CYS A CA 1
ATOM 858 C C . CYS A 1 108 ? 15.573 -9.249 -9.068 1.00 83.81 108 CYS A C 1
ATOM 860 O O . CYS A 1 108 ? 15.966 -8.408 -9.875 1.00 83.81 108 CYS A O 1
ATOM 862 N N . ASP A 1 109 ? 16.176 -9.401 -7.887 1.00 86.50 109 ASP A N 1
ATOM 863 C CA . ASP A 1 109 ? 17.366 -8.669 -7.441 1.00 86.50 109 ASP A CA 1
ATOM 864 C C . ASP A 1 109 ? 18.637 -8.979 -8.257 1.00 86.50 109 ASP A C 1
ATOM 866 O O . ASP A 1 109 ? 19.596 -8.211 -8.209 1.00 86.50 109 ASP A O 1
ATOM 870 N N . GLN A 1 110 ? 18.640 -10.069 -9.027 1.00 88.44 110 GLN A N 1
ATOM 871 C CA . GLN A 1 110 ? 19.777 -10.567 -9.808 1.00 88.44 110 GLN A CA 1
ATOM 872 C C . GLN A 1 110 ? 19.662 -10.258 -11.308 1.00 88.44 110 GLN A C 1
ATOM 874 O O . GLN A 1 110 ? 20.373 -10.865 -12.113 1.00 88.44 110 GLN A O 1
ATOM 879 N N . MET A 1 111 ? 18.783 -9.328 -11.707 1.00 87.00 111 MET A N 1
ATOM 880 C CA . MET A 1 111 ? 18.702 -8.877 -13.099 1.00 87.00 111 MET A CA 1
ATOM 881 C C . MET A 1 111 ? 20.071 -8.417 -13.603 1.00 87.00 111 MET A C 1
ATOM 883 O O . MET A 1 111 ? 20.727 -7.565 -12.997 1.00 87.00 111 MET A O 1
ATOM 887 N N . ASP A 1 112 ? 20.481 -8.941 -14.758 1.00 88.62 112 ASP A N 1
ATOM 888 C CA . ASP A 1 112 ? 21.617 -8.376 -15.470 1.00 88.62 112 ASP A CA 1
ATOM 889 C C . ASP A 1 112 ? 21.293 -6.966 -15.992 1.00 88.62 112 ASP A C 1
ATOM 891 O O . ASP A 1 112 ? 20.155 -6.483 -15.950 1.00 88.62 112 ASP A O 1
ATOM 895 N N . ASN A 1 113 ? 22.321 -6.267 -16.471 1.00 89.25 113 ASN A N 1
ATOM 896 C CA . ASN A 1 113 ? 22.161 -4.885 -16.898 1.00 89.25 113 ASN A CA 1
ATOM 897 C C . ASN A 1 113 ? 21.206 -4.731 -18.090 1.00 89.25 113 ASN A C 1
ATOM 899 O O . ASN A 1 113 ? 20.485 -3.739 -18.148 1.00 89.25 113 ASN A O 1
ATOM 903 N N . ASP A 1 114 ? 21.160 -5.688 -19.013 1.00 88.81 114 ASP A N 1
ATOM 904 C CA . ASP A 1 114 ? 20.310 -5.578 -20.199 1.00 88.81 114 ASP A CA 1
ATOM 905 C C . ASP A 1 114 ? 18.836 -5.791 -19.831 1.00 88.81 114 ASP A C 1
ATOM 907 O O . ASP A 1 114 ? 17.976 -4.994 -20.224 1.00 88.81 114 ASP A O 1
ATOM 911 N N . ALA A 1 115 ? 18.547 -6.796 -19.000 1.00 87.69 115 ALA A N 1
ATOM 912 C CA . ALA A 1 115 ? 17.221 -7.041 -18.443 1.00 87.69 115 ALA A CA 1
ATOM 913 C C . ALA A 1 115 ? 16.740 -5.852 -17.597 1.00 87.69 115 ALA A C 1
ATOM 915 O O . ALA A 1 115 ? 15.615 -5.376 -17.775 1.00 87.69 115 ALA A O 1
ATOM 916 N N . PHE A 1 116 ? 17.608 -5.314 -16.735 1.00 88.75 116 PHE A N 1
ATOM 917 C CA . PHE A 1 116 ? 17.292 -4.154 -15.905 1.00 88.75 116 PHE A CA 1
ATOM 918 C C . PHE A 1 116 ? 16.996 -2.903 -16.746 1.00 88.75 116 PHE A C 1
ATOM 920 O O . PHE A 1 116 ? 15.986 -2.229 -16.532 1.00 88.75 116 PHE A O 1
ATOM 927 N N . GLN A 1 117 ? 17.834 -2.599 -17.744 1.00 89.06 117 GLN A N 1
ATOM 928 C CA . GLN A 1 117 ? 17.599 -1.460 -18.634 1.00 89.06 117 GLN A CA 1
ATOM 929 C C 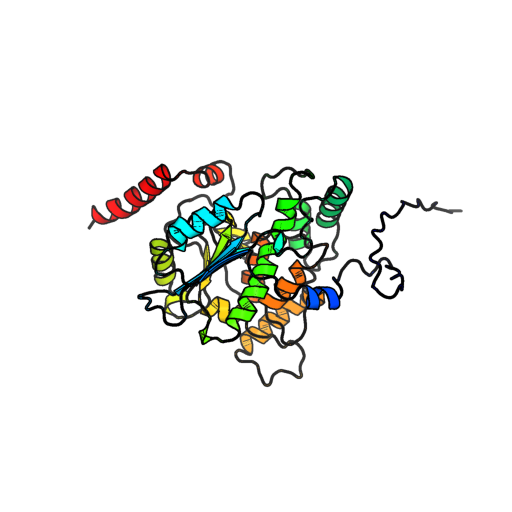. GLN A 1 117 ? 16.321 -1.642 -19.455 1.00 89.06 117 GLN A C 1
ATOM 931 O O . GLN A 1 117 ? 15.563 -0.686 -19.608 1.00 89.06 117 GLN A O 1
ATOM 936 N N . SER A 1 118 ? 16.036 -2.857 -19.931 1.00 89.25 118 SER A N 1
ATOM 937 C CA . SER A 1 118 ? 14.787 -3.167 -20.632 1.00 89.25 118 SER A CA 1
ATOM 938 C C . SER A 1 118 ? 13.559 -2.936 -19.744 1.00 89.25 118 SER A C 1
ATOM 940 O O . SER A 1 118 ? 12.595 -2.291 -20.171 1.00 89.25 118 SER A O 1
ATOM 942 N N . TYR A 1 119 ? 13.611 -3.374 -18.482 1.00 87.56 119 TYR A N 1
ATOM 943 C CA . TYR A 1 119 ? 12.553 -3.136 -17.502 1.00 87.56 119 TYR A CA 1
ATOM 944 C C . TYR A 1 119 ? 12.327 -1.638 -17.257 1.00 87.56 119 TYR A C 1
ATOM 946 O O . TYR A 1 119 ? 11.204 -1.145 -17.389 1.00 87.56 119 TYR A O 1
ATOM 954 N N . VAL A 1 120 ? 13.395 -0.881 -16.984 1.00 88.75 120 VAL A N 1
ATOM 955 C CA . VAL A 1 120 ? 13.304 0.569 -16.752 1.00 88.75 120 VAL A CA 1
ATOM 956 C C . VAL A 1 120 ? 12.787 1.301 -17.990 1.00 88.75 120 VAL A C 1
ATOM 958 O O . VAL A 1 120 ? 11.939 2.187 -17.869 1.00 88.75 120 VAL A O 1
ATOM 961 N N . GLN A 1 121 ? 13.266 0.941 -19.182 1.00 89.06 121 GLN A N 1
ATOM 962 C CA . GLN A 1 121 ? 12.804 1.529 -20.439 1.00 89.06 121 GLN A CA 1
ATOM 963 C C . GLN A 1 121 ? 11.325 1.238 -20.678 1.00 89.06 121 GLN A C 1
ATOM 965 O O . GLN A 1 121 ? 10.588 2.160 -21.015 1.00 89.06 121 GLN A O 1
ATOM 970 N N . SER A 1 122 ? 10.868 0.012 -20.418 1.00 89.31 122 SER A N 1
ATOM 971 C CA . SER A 1 122 ? 9.446 -0.348 -20.489 1.00 89.31 122 SER A CA 1
ATOM 972 C C . SER A 1 122 ? 8.622 0.505 -19.517 1.00 89.31 122 SER A C 1
ATOM 974 O O . SER A 1 122 ? 7.650 1.155 -19.904 1.00 89.31 122 SER A O 1
ATOM 976 N N . CYS A 1 123 ? 9.089 0.635 -18.272 1.00 88.12 123 CYS A N 1
ATOM 977 C CA . CYS A 1 123 ? 8.444 1.453 -17.249 1.00 88.12 123 CYS A CA 1
ATOM 978 C C . CYS A 1 123 ? 8.565 2.971 -17.446 1.00 88.12 123 CYS A C 1
ATOM 980 O O . CYS A 1 123 ? 7.869 3.721 -16.758 1.00 88.12 123 CYS A O 1
ATOM 982 N N . ARG A 1 124 ? 9.357 3.443 -18.412 1.00 88.62 124 ARG A N 1
ATOM 983 C CA . ARG A 1 124 ? 9.385 4.844 -18.874 1.00 88.62 124 ARG A CA 1
ATOM 984 C C . ARG A 1 124 ? 8.752 5.045 -20.249 1.00 88.62 124 ARG A C 1
ATOM 986 O O . ARG A 1 124 ? 8.527 6.184 -20.657 1.00 88.62 124 ARG A O 1
ATOM 993 N N . GLY A 1 125 ? 8.471 3.954 -20.951 1.00 88.38 125 GLY A N 1
ATOM 994 C CA . GLY A 1 125 ? 7.807 3.918 -22.243 1.00 88.38 125 GLY A CA 1
ATOM 995 C C . GLY A 1 125 ? 6.298 4.081 -22.122 1.00 88.38 125 GLY A C 1
ATOM 996 O O . GLY A 1 125 ? 5.758 4.286 -21.035 1.00 88.38 125 GLY A O 1
ATOM 997 N N . ASP A 1 126 ? 5.606 4.033 -23.253 1.00 88.31 126 ASP A N 1
ATOM 998 C CA . ASP A 1 126 ? 4.148 4.105 -23.300 1.00 88.31 126 ASP A CA 1
ATOM 999 C C . ASP A 1 126 ? 3.519 2.787 -22.846 1.00 88.31 126 ASP A C 1
ATOM 1001 O O . ASP A 1 126 ? 3.857 1.735 -23.379 1.00 88.31 126 ASP A O 1
ATOM 1005 N N . MET A 1 127 ? 2.634 2.855 -21.851 1.00 84.62 127 MET A N 1
ATOM 1006 C CA . MET A 1 127 ? 1.909 1.689 -21.328 1.00 84.62 127 MET A CA 1
ATOM 1007 C C . MET A 1 127 ? 0.458 1.665 -21.816 1.00 84.62 127 MET A C 1
ATOM 1009 O O . MET A 1 127 ? -0.249 0.693 -21.571 1.00 84.62 127 MET A O 1
ATOM 1013 N N . GLY A 1 128 ? -0.002 2.730 -22.485 1.00 83.94 128 GLY A N 1
ATOM 1014 C CA . GLY A 1 128 ? -1.378 2.829 -22.972 1.00 83.94 128 GLY A CA 1
ATOM 1015 C C . GLY A 1 128 ? -2.400 3.053 -21.856 1.00 83.94 128 GLY A C 1
ATOM 1016 O O . GLY A 1 128 ? -3.573 2.716 -22.012 1.00 83.94 128 GLY A O 1
ATOM 1017 N N . TRP A 1 129 ? -1.971 3.610 -20.720 1.00 85.19 129 TRP A N 1
ATOM 1018 C CA . TRP A 1 129 ? -2.867 3.920 -19.609 1.00 85.19 129 TRP A CA 1
ATOM 1019 C C . TRP A 1 129 ? -3.843 5.031 -20.001 1.00 85.19 129 TRP A C 1
ATOM 1021 O O . TRP A 1 129 ? -3.462 6.063 -20.552 1.00 85.19 129 TRP A O 1
ATOM 1031 N N . LYS A 1 130 ? -5.127 4.865 -19.661 1.00 80.12 130 LYS A N 1
ATOM 1032 C CA . LYS A 1 130 ? -6.158 5.865 -19.989 1.00 80.12 130 LYS A CA 1
ATOM 1033 C C . LYS A 1 130 ? -5.880 7.220 -19.333 1.00 80.12 130 LYS A C 1
ATOM 1035 O O . LYS A 1 130 ? -6.184 8.269 -19.909 1.00 80.12 130 LYS A O 1
ATOM 1040 N N . SER A 1 131 ? -5.287 7.225 -18.138 1.00 78.88 131 SER A N 1
ATOM 1041 C CA . SER A 1 131 ? -4.882 8.462 -17.472 1.00 78.88 131 SER A CA 1
ATOM 1042 C C . SER A 1 131 ? -3.533 8.949 -17.977 1.00 78.88 131 SER A C 1
ATOM 1044 O O . SER A 1 131 ? -2.482 8.649 -17.410 1.00 78.88 131 SER A O 1
ATOM 1046 N N . THR A 1 132 ? -3.580 9.833 -18.973 1.00 80.00 132 THR A N 1
ATOM 1047 C CA . THR A 1 132 ? -2.393 10.539 -19.482 1.00 80.00 132 THR A CA 1
ATOM 1048 C C . THR A 1 132 ? -1.614 11.252 -18.375 1.00 80.00 132 THR A C 1
ATOM 1050 O O . THR A 1 132 ? -0.403 11.431 -18.470 1.00 80.00 132 THR A O 1
ATOM 1053 N N . ARG A 1 133 ? -2.282 11.658 -17.287 1.00 82.88 133 ARG A N 1
ATOM 1054 C CA . ARG A 1 133 ? -1.640 12.343 -16.161 1.00 82.88 133 ARG A CA 1
ATOM 1055 C C . ARG A 1 133 ? -0.804 11.400 -15.301 1.00 82.88 133 ARG A C 1
ATOM 1057 O O . ARG A 1 133 ? 0.344 11.740 -15.024 1.00 82.88 133 ARG A O 1
ATOM 1064 N N . ILE A 1 134 ? -1.372 10.274 -14.860 1.00 82.12 134 ILE A N 1
ATOM 1065 C CA . ILE A 1 134 ? -0.645 9.279 -14.050 1.00 82.12 134 ILE A CA 1
ATOM 1066 C C . ILE A 1 134 ? 0.441 8.626 -14.903 1.00 82.12 134 ILE A C 1
ATOM 1068 O O . ILE A 1 134 ? 1.565 8.436 -14.446 1.00 82.12 134 ILE A O 1
ATOM 1072 N N . GLU A 1 135 ? 0.152 8.395 -16.180 1.00 85.81 135 GLU A N 1
ATOM 1073 C CA . GLU A 1 135 ? 1.138 7.891 -17.119 1.00 85.81 135 GLU A CA 1
ATOM 1074 C C . GLU A 1 135 ? 2.331 8.836 -17.285 1.00 85.81 135 GLU A C 1
ATOM 1076 O O . GLU A 1 135 ? 3.474 8.410 -17.135 1.00 85.81 135 GLU A O 1
ATOM 1081 N N . ASN A 1 136 ? 2.090 10.126 -17.536 1.00 84.56 136 ASN A N 1
ATOM 1082 C CA . ASN A 1 136 ? 3.171 11.106 -17.650 1.00 84.56 136 ASN A CA 1
ATOM 1083 C C . ASN A 1 136 ? 3.961 11.247 -16.345 1.00 84.56 136 ASN A C 1
ATOM 1085 O O . ASN A 1 136 ? 5.174 11.453 -16.383 1.00 84.56 136 ASN A O 1
ATOM 1089 N N . PHE A 1 137 ? 3.290 11.126 -15.197 1.00 83.25 137 PHE A N 1
ATOM 1090 C CA . PHE A 1 137 ? 3.953 11.121 -13.898 1.00 83.25 137 PHE A CA 1
ATOM 1091 C C . PHE A 1 137 ? 4.900 9.924 -13.765 1.00 83.25 137 PHE A C 1
ATOM 1093 O O . PHE A 1 137 ? 6.092 10.131 -13.550 1.00 83.25 137 PHE A O 1
ATOM 1100 N N . ARG A 1 138 ? 4.427 8.696 -14.016 1.00 87.00 138 ARG A N 1
ATOM 1101 C CA . ARG A 1 138 ? 5.284 7.502 -14.059 1.00 87.00 138 ARG A CA 1
ATOM 1102 C C . ARG A 1 138 ? 6.457 7.694 -15.020 1.00 87.00 138 ARG A C 1
ATOM 1104 O O . ARG A 1 138 ? 7.600 7.555 -14.599 1.00 87.00 138 ARG A O 1
ATOM 1111 N N . LYS A 1 139 ? 6.196 8.048 -16.286 1.00 87.06 139 LYS A N 1
ATOM 1112 C CA . LYS A 1 139 ? 7.238 8.213 -17.318 1.00 87.06 139 LYS A CA 1
ATOM 1113 C C . LYS A 1 139 ? 8.344 9.166 -16.860 1.00 87.06 139 LYS A C 1
ATOM 1115 O O . LYS A 1 139 ? 9.521 8.911 -17.099 1.00 87.06 139 LYS A O 1
ATOM 1120 N N . LYS A 1 140 ? 7.961 10.253 -16.182 1.00 82.62 140 LYS A N 1
ATOM 1121 C CA . LYS A 1 140 ? 8.890 11.270 -15.688 1.00 82.62 140 LYS A CA 1
ATOM 1122 C C . LYS A 1 140 ? 9.640 10.845 -14.425 1.00 82.62 140 LYS A C 1
ATOM 1124 O O . LYS A 1 140 ? 10.806 11.198 -14.300 1.00 82.62 140 LYS A O 1
ATOM 1129 N N . TYR A 1 141 ? 8.993 10.149 -13.493 1.00 80.62 141 TYR A N 1
ATOM 1130 C CA . TYR A 1 141 ? 9.512 9.969 -12.132 1.00 80.62 141 TYR A CA 1
ATOM 1131 C C . TYR A 1 141 ? 9.919 8.534 -11.778 1.00 80.62 141 TYR A C 1
ATOM 1133 O O . TYR A 1 141 ? 10.558 8.335 -10.743 1.00 80.62 141 TYR A O 1
ATOM 1141 N N . PHE A 1 142 ? 9.611 7.539 -12.618 1.00 82.88 142 PHE A N 1
ATOM 1142 C CA . PHE A 1 142 ? 10.006 6.150 -12.385 1.00 82.88 142 PHE A CA 1
ATOM 1143 C C . PH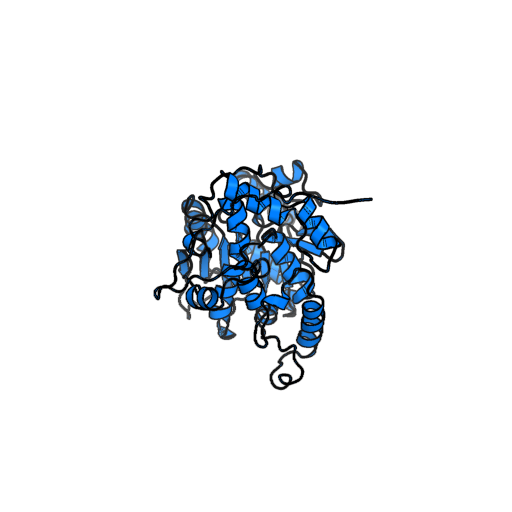E A 1 142 ? 11.534 6.033 -12.271 1.00 82.88 142 PHE A C 1
ATOM 1145 O O . PHE A 1 142 ? 12.273 6.404 -13.194 1.00 82.88 142 PHE A O 1
ATOM 1152 N N . GLY A 1 143 ? 11.994 5.560 -11.110 1.00 72.81 143 GLY A N 1
ATOM 1153 C CA . GLY A 1 143 ? 13.412 5.452 -10.761 1.00 72.81 143 GLY A CA 1
ATOM 1154 C C . GLY A 1 143 ? 14.146 6.781 -10.531 1.00 72.81 143 GLY A C 1
ATOM 1155 O O . GLY A 1 143 ? 15.361 6.758 -10.445 1.00 72.81 143 GLY A O 1
ATOM 1156 N N . LEU A 1 144 ? 13.459 7.935 -10.486 1.00 67.69 144 LEU A N 1
ATOM 1157 C CA . LEU A 1 144 ? 14.071 9.232 -10.121 1.00 67.69 144 LEU A CA 1
ATOM 1158 C C . LEU A 1 144 ? 13.558 9.777 -8.791 1.00 67.69 144 LEU A C 1
ATOM 1160 O O . LEU A 1 144 ? 14.287 10.483 -8.103 1.00 67.69 144 LEU A O 1
ATOM 1164 N N . ALA A 1 145 ? 12.304 9.486 -8.442 1.00 57.62 145 ALA A N 1
ATOM 1165 C CA . ALA A 1 145 ? 11.672 10.042 -7.247 1.00 57.62 145 ALA A CA 1
ATOM 1166 C C . ALA A 1 145 ? 12.318 9.582 -5.929 1.00 57.62 145 ALA A C 1
ATOM 1168 O O . ALA A 1 145 ? 12.144 10.247 -4.917 1.00 57.62 145 ALA A O 1
ATOM 1169 N N . SER A 1 146 ? 13.077 8.486 -5.949 1.00 58.22 146 SER A N 1
ATOM 1170 C CA . SER A 1 146 ? 13.699 7.881 -4.768 1.00 58.22 146 SER A CA 1
ATOM 1171 C C . SER A 1 146 ? 15.150 8.305 -4.529 1.00 58.22 146 SER A C 1
ATOM 1173 O O . SER A 1 146 ? 15.765 7.841 -3.576 1.00 58.22 146 SER A O 1
ATOM 1175 N N . GLY A 1 147 ? 15.737 9.145 -5.394 1.00 62.47 147 GLY A N 1
ATOM 1176 C CA . GLY A 1 147 ? 17.162 9.501 -5.306 1.00 62.47 147 GLY A CA 1
ATOM 1177 C C . GLY A 1 147 ? 18.122 8.333 -5.577 1.00 62.47 147 GLY A C 1
ATOM 1178 O O . GLY A 1 147 ? 19.330 8.485 -5.417 1.00 62.47 147 GLY A O 1
ATOM 1179 N N . ILE A 1 148 ? 17.595 7.181 -6.002 1.00 67.06 148 ILE A N 1
ATOM 1180 C CA . ILE A 1 148 ? 18.362 5.986 -6.346 1.00 67.06 148 ILE A CA 1
ATOM 1181 C C . ILE A 1 148 ? 18.781 6.058 -7.811 1.00 67.06 148 ILE A C 1
ATOM 1183 O O . ILE A 1 148 ? 17.984 6.367 -8.697 1.00 67.06 148 ILE A O 1
ATOM 1187 N N . GLU A 1 149 ? 20.049 5.758 -8.073 1.00 75.38 149 GLU A N 1
ATOM 1188 C CA . GLU A 1 149 ? 20.577 5.701 -9.432 1.00 75.38 149 GLU A CA 1
ATOM 1189 C C . GLU A 1 149 ? 19.975 4.526 -10.213 1.00 75.38 149 GLU A C 1
ATOM 1191 O O . GLU A 1 149 ? 19.726 3.441 -9.682 1.00 75.38 149 GLU A O 1
ATOM 1196 N N . ILE A 1 150 ? 19.769 4.722 -11.511 1.00 83.56 150 ILE A N 1
ATOM 1197 C CA . ILE A 1 150 ? 19.245 3.681 -12.399 1.00 83.56 150 ILE A CA 1
ATOM 1198 C C . ILE A 1 150 ? 20.400 2.798 -12.840 1.00 83.56 150 ILE A C 1
ATOM 1200 O O . ILE A 1 150 ? 20.961 2.949 -13.924 1.00 83.56 150 ILE A O 1
ATOM 1204 N N . GLU A 1 151 ? 20.740 1.863 -11.966 1.00 85.38 151 GLU A N 1
ATOM 1205 C CA . GLU A 1 151 ? 21.800 0.891 -12.170 1.00 85.38 151 GLU A CA 1
ATOM 1206 C C . GLU A 1 151 ? 21.326 -0.501 -11.761 1.00 85.38 151 GLU A C 1
ATOM 1208 O O . GLU A 1 151 ? 20.574 -0.646 -10.799 1.00 85.38 151 GLU A O 1
ATOM 1213 N N . ALA A 1 152 ? 21.809 -1.535 -12.455 1.00 82.38 152 ALA A N 1
ATOM 1214 C CA . ALA A 1 152 ? 21.399 -2.920 -12.217 1.00 82.38 152 ALA A CA 1
ATOM 1215 C C . ALA A 1 152 ? 21.646 -3.387 -10.773 1.00 82.38 152 ALA A C 1
ATOM 1217 O O . ALA A 1 152 ? 20.867 -4.166 -10.236 1.00 82.38 152 ALA A O 1
ATOM 1218 N N . ARG A 1 153 ? 22.664 -2.837 -10.091 1.00 85.88 153 ARG A N 1
ATOM 1219 C CA . ARG A 1 153 ? 22.916 -3.099 -8.661 1.00 85.88 153 ARG A CA 1
ATOM 1220 C C . ARG A 1 153 ? 21.742 -2.721 -7.746 1.00 85.88 153 ARG A C 1
ATOM 1222 O O . ARG A 1 153 ? 21.671 -3.208 -6.627 1.00 85.88 153 ARG A O 1
ATOM 1229 N N . ASN A 1 154 ? 20.839 -1.862 -8.222 1.00 87.94 154 ASN A N 1
ATOM 1230 C CA . ASN A 1 154 ? 19.650 -1.415 -7.505 1.00 87.94 154 ASN A CA 1
ATOM 1231 C C . ASN A 1 154 ? 18.386 -2.187 -7.920 1.00 87.94 154 ASN A C 1
ATOM 1233 O O . ASN A 1 154 ? 17.298 -1.815 -7.483 1.00 87.94 154 ASN A O 1
ATOM 1237 N N . ALA A 1 155 ? 18.491 -3.248 -8.735 1.00 88.75 155 ALA A N 1
ATOM 1238 C CA . ALA A 1 155 ? 17.345 -4.036 -9.199 1.00 88.75 155 ALA A CA 1
ATOM 1239 C C . ALA A 1 155 ? 16.439 -4.483 -8.042 1.00 88.75 155 ALA A C 1
ATOM 1241 O O . ALA A 1 155 ? 15.228 -4.282 -8.114 1.00 88.75 155 ALA A O 1
ATOM 1242 N N . GLY A 1 156 ? 17.022 -4.950 -6.931 1.00 88.50 156 GLY A N 1
ATOM 1243 C CA . GLY A 1 156 ? 16.269 -5.356 -5.738 1.00 88.50 156 GLY A CA 1
ATOM 1244 C C . GLY A 1 156 ? 15.316 -4.276 -5.207 1.00 88.50 156 GLY A C 1
ATOM 1245 O O . GLY A 1 156 ? 14.180 -4.584 -4.857 1.00 88.50 156 GLY A O 1
ATOM 1246 N N . TRP A 1 157 ? 15.708 -2.997 -5.241 1.00 87.94 157 TRP A N 1
ATOM 1247 C CA . TRP A 1 157 ? 14.831 -1.895 -4.827 1.00 87.94 157 TRP A CA 1
ATOM 1248 C C . TRP A 1 157 ? 13.629 -1.713 -5.765 1.00 87.94 157 TRP A C 1
ATOM 1250 O O . TRP A 1 157 ? 12.514 -1.440 -5.317 1.00 87.94 157 TRP A O 1
ATOM 1260 N N . PHE A 1 158 ? 13.831 -1.889 -7.074 1.00 88.19 158 PHE A N 1
ATOM 1261 C CA . PHE A 1 158 ? 12.742 -1.825 -8.051 1.00 88.19 158 PHE A CA 1
ATOM 1262 C C . PHE A 1 158 ? 11.786 -3.016 -7.928 1.00 88.19 158 PHE A C 1
ATOM 1264 O O . PHE A 1 158 ? 10.582 -2.856 -8.136 1.00 88.19 158 PHE A O 1
ATOM 1271 N N . CYS A 1 159 ? 12.309 -4.192 -7.584 1.00 88.31 159 CYS A N 1
ATOM 1272 C CA . CYS A 1 159 ? 11.521 -5.393 -7.315 1.00 88.31 159 CYS A CA 1
ATOM 1273 C C . CYS A 1 159 ? 10.660 -5.225 -6.059 1.00 88.31 159 CYS A C 1
ATOM 1275 O O . CYS A 1 159 ? 9.462 -5.519 -6.087 1.00 88.31 159 CYS A O 1
ATOM 1277 N N . ALA A 1 160 ? 11.237 -4.636 -5.005 1.00 90.62 160 ALA A N 1
ATOM 1278 C CA . ALA A 1 160 ? 10.567 -4.391 -3.731 1.00 90.62 160 ALA A CA 1
ATOM 1279 C C . ALA A 1 160 ? 9.274 -3.570 -3.857 1.00 90.62 160 ALA A C 1
ATOM 1281 O O . ALA A 1 160 ? 8.358 -3.738 -3.055 1.00 90.62 160 ALA A O 1
ATOM 1282 N N . GLN A 1 161 ? 9.135 -2.749 -4.905 1.00 89.94 161 GLN A N 1
ATOM 1283 C CA . GLN A 1 161 ? 7.938 -1.932 -5.144 1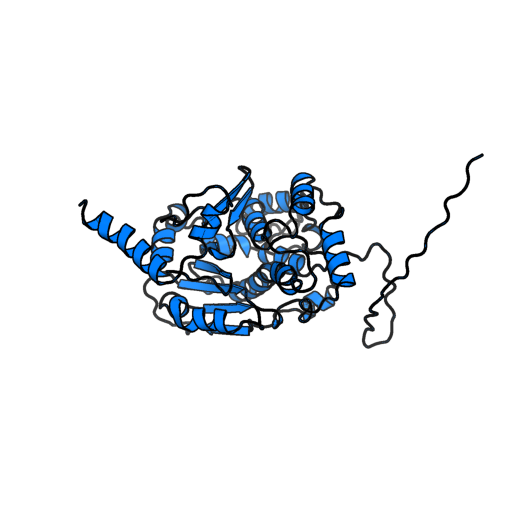.00 89.94 161 GLN A CA 1
ATOM 1284 C C . GLN A 1 161 ? 6.642 -2.759 -5.254 1.00 89.94 161 GLN A C 1
ATOM 1286 O O . GLN A 1 161 ? 5.554 -2.239 -5.005 1.00 89.94 161 GLN A O 1
ATOM 1291 N N . ARG A 1 162 ? 6.740 -4.049 -5.611 1.00 91.06 162 ARG A N 1
ATOM 1292 C CA . ARG A 1 162 ? 5.600 -4.978 -5.751 1.00 91.06 162 ARG A CA 1
ATOM 1293 C C . ARG A 1 162 ? 5.165 -5.611 -4.431 1.00 91.06 162 ARG A C 1
ATOM 1295 O O . ARG A 1 162 ? 4.014 -6.046 -4.315 1.00 91.06 162 ARG A O 1
ATOM 1302 N N . ARG A 1 163 ? 6.067 -5.665 -3.446 1.00 91.50 163 ARG A N 1
ATOM 1303 C CA . ARG A 1 163 ? 5.885 -6.397 -2.184 1.00 91.50 163 ARG A CA 1
ATOM 1304 C C . ARG A 1 163 ? 4.659 -5.952 -1.393 1.00 91.50 163 ARG A C 1
ATOM 1306 O O . ARG A 1 163 ? 3.932 -6.842 -0.957 1.00 91.50 163 ARG A O 1
ATOM 1313 N N . PRO A 1 164 ? 4.322 -4.650 -1.275 1.00 92.38 164 PRO A N 1
ATOM 1314 C CA . PRO A 1 164 ? 3.093 -4.247 -0.595 1.00 92.38 164 PRO A CA 1
ATOM 1315 C C . PRO A 1 164 ? 1.840 -4.907 -1.179 1.00 92.38 164 PRO A C 1
ATOM 1317 O O . PRO A 1 164 ? 1.008 -5.392 -0.422 1.00 92.38 164 PRO A O 1
ATOM 1320 N N . GLY A 1 165 ? 1.726 -5.012 -2.509 1.00 91.06 165 GLY A N 1
ATOM 1321 C CA . GLY A 1 165 ? 0.600 -5.706 -3.142 1.00 91.06 165 GLY A CA 1
ATOM 1322 C C . GLY A 1 165 ? 0.549 -7.190 -2.769 1.00 91.06 165 GLY A C 1
ATOM 1323 O O . GLY A 1 165 ? -0.518 -7.708 -2.447 1.00 91.06 165 GLY A O 1
ATOM 1324 N N . HIS A 1 166 ? 1.707 -7.862 -2.731 1.00 89.06 166 HIS A N 1
ATOM 1325 C CA . HIS A 1 166 ? 1.788 -9.261 -2.299 1.00 89.06 166 HIS A CA 1
ATOM 1326 C C . HIS A 1 166 ? 1.379 -9.432 -0.823 1.00 89.06 166 HIS A C 1
ATOM 1328 O O . HIS A 1 166 ? 0.521 -10.256 -0.498 1.00 89.06 166 HIS A O 1
ATOM 1334 N N . GLY A 1 167 ? 1.943 -8.610 0.067 1.00 91.88 167 GLY A N 1
ATOM 1335 C CA . GLY A 1 167 ? 1.647 -8.632 1.500 1.00 91.88 167 GLY A CA 1
ATOM 1336 C C . GLY A 1 167 ? 0.183 -8.334 1.820 1.00 91.88 167 GLY A C 1
ATOM 1337 O O . GLY A 1 167 ? -0.419 -9.022 2.642 1.00 91.88 167 GLY A O 1
ATOM 1338 N N . LEU A 1 168 ? -0.428 -7.371 1.128 1.00 91.62 168 LEU A N 1
ATOM 1339 C CA . LEU A 1 168 ? -1.848 -7.053 1.290 1.00 91.62 168 LEU A CA 1
ATOM 1340 C C . LEU A 1 168 ? -2.760 -8.202 0.847 1.00 91.62 168 LEU A C 1
ATO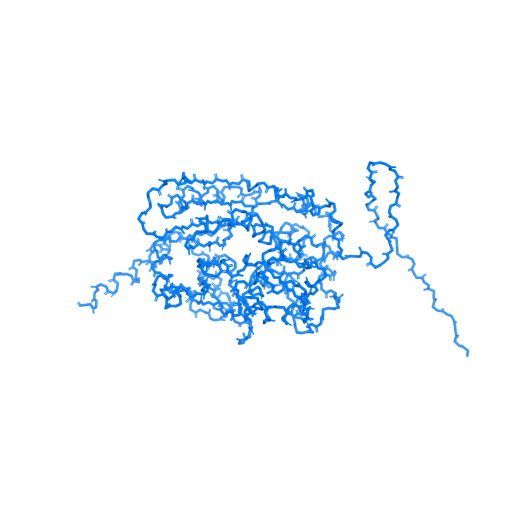M 1342 O O . LEU A 1 168 ? -3.737 -8.493 1.537 1.00 91.62 168 LEU A O 1
ATOM 1346 N N . GLY A 1 169 ? -2.417 -8.908 -0.235 1.00 88.75 169 GLY A N 1
ATOM 1347 C CA . GLY A 1 169 ? -3.142 -10.113 -0.648 1.00 88.75 169 GLY A CA 1
ATOM 1348 C C . GLY A 1 169 ? -3.050 -11.253 0.372 1.00 88.75 169 GLY A C 1
ATOM 1349 O O . GLY A 1 169 ? -4.041 -11.937 0.623 1.00 88.75 169 GLY A O 1
ATOM 1350 N N . TRP A 1 170 ? -1.892 -11.433 1.021 1.00 88.19 170 TRP A N 1
ATOM 1351 C CA . TRP A 1 170 ? -1.755 -12.377 2.139 1.00 88.19 170 TRP A CA 1
ATOM 1352 C C . TRP A 1 170 ? -2.634 -11.974 3.332 1.00 88.19 170 TRP A C 1
ATOM 1354 O O . TRP A 1 170 ? -3.387 -12.795 3.858 1.00 88.19 170 TRP A O 1
ATOM 1364 N N . LEU A 1 171 ? -2.577 -10.704 3.742 1.00 90.94 171 LEU A N 1
ATOM 1365 C CA . LEU A 1 171 ? -3.350 -10.199 4.878 1.00 90.94 171 LEU A CA 1
ATOM 1366 C C . LEU A 1 171 ? -4.857 -10.291 4.659 1.00 90.94 171 LEU A C 1
ATOM 1368 O O . LEU A 1 171 ? -5.585 -10.650 5.580 1.00 90.94 171 LEU A O 1
ATOM 1372 N N . MET A 1 172 ? -5.326 -10.023 3.443 1.00 89.06 172 MET A N 1
ATOM 1373 C CA . MET A 1 172 ? -6.734 -10.164 3.089 1.00 89.06 172 MET A CA 1
ATOM 1374 C C . MET A 1 172 ? -7.274 -11.562 3.428 1.00 89.06 172 MET A C 1
ATOM 1376 O O . MET A 1 172 ? -8.379 -11.694 3.947 1.00 89.06 172 MET A O 1
ATOM 1380 N N . GLU A 1 173 ? -6.488 -12.614 3.200 1.00 85.19 173 GLU A N 1
ATOM 1381 C CA . GLU A 1 173 ? -6.882 -13.987 3.525 1.00 85.19 173 GLU A CA 1
ATOM 1382 C C . GLU A 1 173 ? -6.974 -14.236 5.024 1.00 85.19 173 GLU A C 1
ATOM 1384 O O . GLU A 1 173 ? -7.912 -14.889 5.485 1.00 85.19 173 GLU A O 1
ATOM 1389 N N . MET A 1 174 ? -6.043 -13.664 5.785 1.00 87.44 174 MET A N 1
ATOM 1390 C CA . MET A 1 174 ? -6.072 -13.704 7.248 1.00 87.44 174 MET A CA 1
ATOM 1391 C C . MET A 1 174 ? -7.290 -12.960 7.811 1.00 87.44 174 MET A C 1
ATOM 1393 O O . MET A 1 174 ? -7.828 -13.338 8.853 1.00 87.44 174 MET A O 1
ATOM 1397 N N . TYR A 1 175 ? -7.739 -11.926 7.100 1.00 91.88 175 TYR A N 1
ATOM 1398 C CA . TYR A 1 175 ? -8.819 -11.020 7.487 1.00 91.88 175 TYR A CA 1
ATOM 1399 C C . TYR A 1 175 ? -10.184 -11.365 6.885 1.00 91.88 175 TYR A C 1
ATOM 1401 O O . TYR A 1 175 ? -11.142 -10.629 7.113 1.00 91.88 175 TYR A O 1
ATOM 1409 N N . ARG A 1 176 ? -10.309 -12.487 6.159 1.00 83.62 176 ARG A N 1
ATOM 1410 C CA . ARG A 1 176 ? -11.604 -12.958 5.630 1.00 83.62 176 ARG A CA 1
ATOM 1411 C C . ARG A 1 176 ? -12.658 -13.127 6.720 1.00 83.62 176 ARG A C 1
ATOM 1413 O O . ARG A 1 176 ? -13.834 -12.887 6.475 1.00 83.62 176 ARG A O 1
ATOM 1420 N N . ASP A 1 177 ? -12.235 -13.565 7.902 1.00 84.06 177 ASP A N 1
ATOM 1421 C CA . ASP A 1 177 ? -13.066 -13.497 9.098 1.00 84.06 177 ASP A CA 1
ATOM 1422 C C . ASP A 1 177 ? -12.908 -12.107 9.719 1.00 84.06 177 ASP A C 1
ATOM 1424 O O . ASP A 1 177 ? -11.814 -11.722 10.142 1.00 84.06 177 ASP A O 1
ATOM 1428 N N . SER A 1 178 ? -14.006 -11.354 9.791 1.00 77.81 178 SER A N 1
ATOM 1429 C CA . SER A 1 178 ? -14.006 -9.994 10.330 1.00 77.81 178 SER A CA 1
ATOM 1430 C C . SER A 1 178 ? -13.558 -9.931 11.794 1.00 77.81 178 SER A C 1
ATOM 1432 O O . SER A 1 178 ? -13.022 -8.903 12.219 1.00 77.81 178 SER A O 1
ATOM 1434 N N . ALA A 1 179 ? -13.683 -11.035 12.544 1.00 82.31 179 ALA A N 1
ATOM 1435 C CA . ALA A 1 179 ? -13.156 -11.157 13.901 1.00 82.31 179 ALA A CA 1
ATOM 1436 C C . ALA A 1 179 ? -11.617 -11.085 13.957 1.00 82.31 179 ALA A C 1
ATOM 1438 O O . ALA A 1 179 ? -11.054 -10.731 14.994 1.00 82.31 179 ALA A O 1
ATOM 1439 N N . ASN A 1 180 ? -10.928 -11.370 12.847 1.00 89.19 180 ASN A N 1
ATOM 1440 C CA . ASN A 1 180 ? -9.468 -11.362 12.776 1.00 89.19 180 ASN A CA 1
ATOM 1441 C C . ASN A 1 180 ? -8.876 -10.008 12.376 1.00 89.19 180 ASN A C 1
ATOM 1443 O O . ASN A 1 180 ? -7.661 -9.839 12.483 1.00 89.19 180 A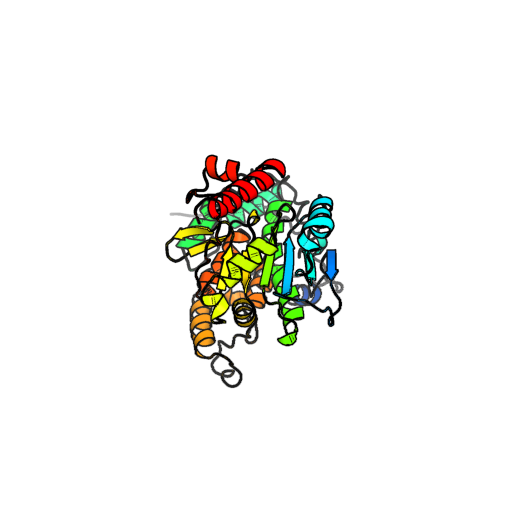SN A O 1
ATOM 1447 N N . ILE A 1 181 ? -9.685 -9.038 11.948 1.00 94.44 181 ILE A N 1
ATOM 1448 C CA . ILE A 1 181 ? -9.194 -7.713 11.542 1.00 94.44 181 ILE A CA 1
ATOM 1449 C C . ILE A 1 181 ? -8.611 -6.991 12.778 1.00 94.44 181 ILE A C 1
ATOM 1451 O O . ILE A 1 181 ? -9.223 -7.052 13.850 1.00 94.44 181 ILE A O 1
ATOM 1455 N N . PRO A 1 182 ? -7.434 -6.345 12.696 1.00 95.38 182 PRO A N 1
ATOM 1456 C CA . PRO A 1 182 ? -6.890 -5.537 13.789 1.00 95.38 182 PRO A CA 1
ATOM 1457 C C . PRO A 1 182 ? -7.620 -4.187 13.902 1.00 95.38 182 PRO A C 1
ATOM 1459 O O . PRO A 1 182 ? -8.358 -3.785 13.003 1.00 95.38 182 PRO A O 1
ATOM 1462 N N . ASP A 1 183 ? -7.397 -3.451 14.990 1.00 95.75 183 ASP A N 1
ATOM 1463 C CA . ASP A 1 183 ? -7.846 -2.055 15.072 1.00 95.75 183 ASP A CA 1
ATOM 1464 C C . ASP A 1 183 ? -7.012 -1.146 14.170 1.00 95.75 183 ASP A C 1
ATOM 1466 O O . ASP A 1 183 ? -7.544 -0.192 13.594 1.00 95.75 183 ASP A O 1
ATOM 1470 N N . VAL A 1 184 ? -5.720 -1.468 14.027 1.00 96.88 184 VAL A N 1
ATOM 1471 C CA . VAL A 1 184 ? -4.782 -0.784 13.136 1.00 96.88 184 VAL A CA 1
ATOM 1472 C C . VAL A 1 184 ? -3.938 -1.799 12.364 1.00 96.88 184 VAL A C 1
ATOM 1474 O O . VAL A 1 184 ? -3.335 -2.692 12.954 1.00 96.88 184 VAL A O 1
ATOM 1477 N N . LEU A 1 185 ? -3.850 -1.636 11.045 1.00 97.38 185 LEU A N 1
ATOM 1478 C CA . LEU A 1 185 ? -2.823 -2.260 10.211 1.00 97.38 185 LEU A CA 1
ATOM 1479 C C . LEU A 1 185 ? -1.764 -1.214 9.868 1.00 97.38 185 LEU A C 1
ATOM 1481 O O . LEU A 1 185 ? -2.097 -0.147 9.354 1.00 97.38 185 LEU A O 1
ATOM 1485 N N . MET A 1 186 ? -0.498 -1.536 10.104 1.00 96.06 186 MET A N 1
ATOM 1486 C CA . MET A 1 186 ? 0.639 -0.699 9.727 1.00 96.06 186 MET A CA 1
ATOM 1487 C C . MET A 1 186 ? 1.384 -1.331 8.557 1.00 96.06 186 MET A C 1
ATOM 1489 O O . MET A 1 186 ? 1.690 -2.518 8.608 1.00 96.06 186 MET A O 1
ATOM 1493 N N . ILE A 1 187 ? 1.709 -0.543 7.535 1.00 95.88 187 ILE A N 1
ATOM 1494 C CA . ILE A 1 187 ? 2.656 -0.920 6.479 1.00 95.88 187 ILE A CA 1
ATOM 1495 C C . ILE A 1 187 ? 3.900 -0.059 6.656 1.00 95.88 187 ILE A C 1
ATOM 1497 O O . ILE A 1 187 ? 3.767 1.165 6.694 1.00 95.88 187 ILE A O 1
ATOM 1501 N N . VAL A 1 188 ? 5.068 -0.681 6.792 1.00 94.38 188 VAL A N 1
ATOM 1502 C CA . VAL A 1 188 ? 6.349 -0.006 7.058 1.00 94.38 188 VAL A CA 1
ATOM 1503 C C . VAL A 1 188 ? 7.480 -0.623 6.233 1.00 94.38 188 VAL A C 1
ATOM 1505 O O . VAL A 1 188 ? 7.386 -1.787 5.846 1.00 94.38 188 VAL A O 1
ATOM 1508 N N . ASP A 1 189 ? 8.551 0.135 6.007 1.00 92.69 189 ASP A N 1
ATOM 1509 C CA . ASP A 1 189 ? 9.816 -0.404 5.491 1.00 92.69 189 ASP A CA 1
ATOM 1510 C C . ASP A 1 189 ? 10.609 -1.077 6.633 1.00 92.69 189 ASP A C 1
ATOM 1512 O O . ASP A 1 189 ? 10.371 -0.805 7.817 1.00 92.69 189 ASP A O 1
ATOM 1516 N N . ASP A 1 190 ? 11.556 -1.961 6.308 1.00 92.38 190 ASP A N 1
ATOM 1517 C CA . ASP A 1 190 ? 12.356 -2.705 7.295 1.00 92.38 190 ASP A CA 1
ATOM 1518 C C . ASP A 1 190 ? 13.256 -1.822 8.172 1.00 92.38 190 ASP A C 1
ATOM 1520 O O . ASP A 1 190 ? 13.549 -2.176 9.316 1.00 92.38 190 ASP A O 1
ATOM 1524 N N . ASP A 1 191 ? 13.625 -0.641 7.688 1.00 88.25 191 ASP A N 1
ATOM 1525 C CA . ASP A 1 191 ? 14.413 0.368 8.398 1.00 88.25 191 ASP A CA 1
ATOM 1526 C C . ASP A 1 191 ? 13.564 1.397 9.175 1.00 88.25 191 ASP A C 1
ATOM 1528 O O . ASP A 1 191 ? 14.097 2.329 9.782 1.00 88.25 191 ASP A O 1
ATOM 1532 N N . THR A 1 192 ? 12.241 1.209 9.232 1.00 88.56 192 THR A N 1
ATOM 1533 C CA . THR A 1 192 ? 11.332 2.094 9.974 1.00 88.56 192 THR A CA 1
ATOM 1534 C C . THR A 1 192 ? 11.287 1.753 11.471 1.00 88.56 192 THR A C 1
ATOM 1536 O O . THR A 1 192 ? 11.176 0.589 11.871 1.00 88.56 192 THR A O 1
ATOM 1539 N N . ALA A 1 193 ? 11.287 2.779 12.327 1.00 88.50 193 ALA A N 1
ATOM 1540 C CA . ALA A 1 193 ? 11.004 2.658 13.759 1.00 88.50 193 ALA A CA 1
ATOM 1541 C C . ALA A 1 193 ? 9.701 3.382 14.124 1.00 88.50 193 ALA A C 1
ATOM 1543 O O . ALA A 1 193 ? 9.495 4.529 13.725 1.00 88.50 193 ALA A O 1
ATOM 1544 N N . VAL A 1 194 ? 8.833 2.733 14.908 1.00 89.44 194 VAL A N 1
ATOM 1545 C CA . VAL A 1 194 ? 7.517 3.278 15.284 1.00 89.44 194 VAL A CA 1
ATOM 1546 C C . VAL A 1 194 ? 7.393 3.389 16.802 1.00 89.44 194 VAL A C 1
ATOM 1548 O O . VAL A 1 194 ? 7.536 2.404 17.519 1.00 89.44 194 VAL A O 1
ATOM 1551 N N . ASP A 1 195 ? 7.052 4.577 17.300 1.00 90.38 195 ASP A N 1
ATOM 1552 C CA . ASP A 1 195 ? 6.531 4.733 18.662 1.00 90.38 195 ASP A CA 1
ATOM 1553 C C . ASP A 1 195 ? 5.051 4.313 18.668 1.00 90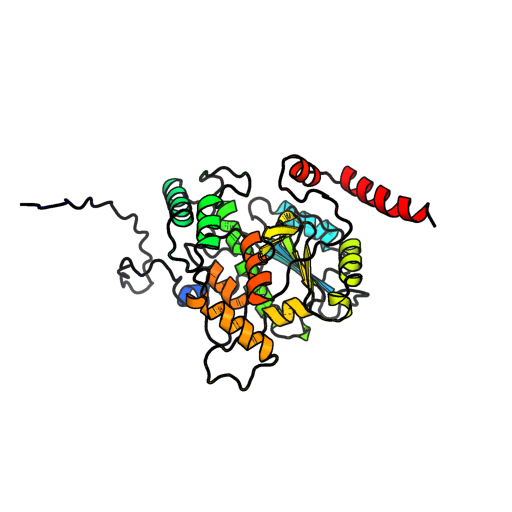.38 195 ASP A C 1
ATOM 1555 O O . ASP A 1 195 ? 4.166 5.072 18.261 1.00 90.38 195 ASP A O 1
ATOM 1559 N N . VAL A 1 196 ? 4.794 3.069 19.084 1.00 91.62 196 VAL A N 1
ATOM 1560 C CA . VAL A 1 196 ? 3.458 2.447 19.050 1.00 91.62 196 VAL A CA 1
ATOM 1561 C C . VAL A 1 196 ? 2.466 3.173 19.964 1.00 91.62 196 VAL A C 1
ATOM 1563 O O . VAL A 1 196 ? 1.294 3.306 19.617 1.00 91.62 196 VAL A O 1
ATOM 1566 N N . GLU A 1 197 ? 2.923 3.692 21.104 1.00 90.06 197 GLU A N 1
ATOM 1567 C CA . GLU A 1 197 ? 2.084 4.448 22.039 1.00 90.06 197 GLU A CA 1
ATOM 1568 C C . GLU A 1 197 ? 1.666 5.793 21.450 1.00 90.06 197 GLU A C 1
ATOM 1570 O O . GLU A 1 197 ? 0.500 6.193 21.527 1.00 90.06 197 GLU A O 1
ATOM 1575 N N . MET A 1 198 ? 2.616 6.500 20.834 1.00 87.50 198 MET A N 1
ATOM 1576 C CA . MET A 1 198 ? 2.316 7.747 20.145 1.00 87.50 198 MET A CA 1
ATOM 1577 C C . MET A 1 198 ? 1.368 7.505 18.973 1.00 87.50 198 MET A C 1
ATOM 1579 O O . MET A 1 198 ? 0.355 8.193 18.890 1.00 87.50 198 MET A O 1
ATOM 1583 N N . MET A 1 199 ? 1.641 6.503 18.133 1.00 90.62 199 MET A N 1
ATOM 1584 C CA . MET A 1 199 ? 0.775 6.132 17.011 1.00 90.62 199 MET A CA 1
ATOM 1585 C C . MET A 1 199 ? -0.655 5.844 17.483 1.00 90.62 199 MET A C 1
ATOM 1587 O O . MET A 1 199 ? -1.595 6.447 16.962 1.00 90.62 199 MET A O 1
ATOM 1591 N N . ASN A 1 200 ? -0.827 5.020 18.523 1.00 91.19 200 ASN A N 1
ATOM 1592 C CA . ASN A 1 200 ? -2.144 4.706 19.075 1.00 91.19 200 ASN A CA 1
ATOM 1593 C C . ASN A 1 200 ? -2.894 5.965 19.520 1.00 91.19 200 ASN A C 1
ATOM 1595 O O . ASN A 1 200 ? -4.049 6.159 19.137 1.00 91.19 200 ASN A O 1
ATOM 1599 N N . ARG A 1 201 ? -2.234 6.852 20.278 1.00 90.31 201 ARG A N 1
ATOM 1600 C CA . ARG A 1 201 ? -2.839 8.123 20.703 1.00 90.31 201 ARG A CA 1
ATOM 1601 C C . ARG A 1 201 ? -3.240 8.986 19.509 1.00 90.31 201 ARG A C 1
ATOM 1603 O O . ARG A 1 201 ? -4.340 9.530 19.507 1.00 90.31 201 ARG A O 1
ATOM 1610 N N . SER A 1 202 ? -2.380 9.099 18.500 1.00 89.62 202 SER A N 1
ATOM 1611 C CA . SER A 1 202 ? -2.637 9.910 17.306 1.00 89.62 202 SER A CA 1
ATOM 1612 C C . SER A 1 202 ? -3.814 9.379 16.491 1.00 89.62 202 SER A C 1
ATOM 1614 O O . SER A 1 202 ? -4.658 10.166 16.065 1.00 89.62 202 SER A O 1
ATOM 1616 N N . MET A 1 203 ? -3.908 8.057 16.318 1.00 90.62 203 MET A N 1
ATOM 1617 C CA . MET A 1 203 ? -5.046 7.412 15.657 1.00 90.62 203 MET A CA 1
ATOM 1618 C C . MET A 1 203 ? -6.341 7.677 16.439 1.00 90.62 203 MET A C 1
ATOM 1620 O O . MET A 1 203 ? -7.318 8.147 15.865 1.00 90.62 203 MET A O 1
ATOM 1624 N N . GLN A 1 204 ? -6.335 7.466 17.761 1.00 90.81 204 GLN A N 1
ATOM 1625 C CA . GLN A 1 204 ? -7.514 7.631 18.626 1.00 90.81 204 GLN A CA 1
ATOM 1626 C C . GLN A 1 204 ? -7.984 9.081 18.795 1.00 90.81 204 GLN A C 1
ATOM 1628 O O . GLN A 1 204 ? -9.127 9.307 19.182 1.00 90.81 204 GLN A O 1
ATOM 1633 N N . GLN A 1 205 ? -7.129 10.070 18.537 1.00 90.44 205 GLN A N 1
ATOM 1634 C CA . GLN A 1 205 ? -7.509 11.486 18.569 1.00 90.44 205 GLN A CA 1
ATOM 1635 C C . GLN A 1 205 ? -8.212 11.946 17.287 1.00 90.44 205 GLN A C 1
ATOM 1637 O O . GLN A 1 205 ? -8.808 13.025 17.273 1.00 90.44 205 GLN A O 1
ATOM 1642 N N . HIS A 1 206 ? -8.149 11.160 16.212 1.00 90.69 206 HIS A N 1
ATOM 1643 C CA . HIS A 1 206 ? -8.770 11.522 14.949 1.00 90.69 206 HIS A CA 1
ATOM 1644 C C . HIS A 1 206 ? -10.268 11.196 14.957 1.00 90.69 206 HIS A C 1
ATOM 1646 O O . HIS A 1 206 ? -10.661 10.069 15.257 1.00 90.69 206 HIS A O 1
ATOM 1652 N N . SER A 1 207 ? -11.120 12.153 14.573 1.00 91.00 207 SER A N 1
ATOM 1653 C CA . SER A 1 207 ? -12.581 11.984 14.632 1.00 91.00 207 SER A CA 1
ATOM 1654 C C . SER A 1 207 ? -13.070 10.788 13.816 1.00 91.00 207 SER A C 1
ATOM 1656 O O . SER A 1 207 ? -13.808 9.970 14.344 1.00 91.00 207 SER A O 1
ATOM 1658 N N . GLN A 1 208 ? -12.583 10.612 12.580 1.00 91.31 208 GLN A N 1
ATOM 1659 C CA . GLN A 1 208 ? -12.953 9.454 11.749 1.00 91.31 208 GLN A CA 1
ATOM 1660 C C . GLN A 1 208 ? -12.636 8.113 12.429 1.00 91.31 208 GLN A C 1
ATOM 1662 O O . GLN A 1 208 ? -13.419 7.177 12.308 1.00 91.31 208 GLN A O 1
ATOM 1667 N N . PHE A 1 209 ? -11.530 8.016 13.177 1.00 92.12 209 PHE A N 1
ATOM 1668 C CA . PHE A 1 209 ? -11.209 6.801 13.925 1.00 92.12 209 PHE A CA 1
ATOM 1669 C C . PHE A 1 209 ? -12.219 6.564 15.052 1.00 92.12 209 PHE A C 1
ATOM 1671 O O . PHE A 1 209 ? -12.737 5.458 15.187 1.00 92.12 209 PHE A O 1
ATOM 1678 N N . VAL A 1 210 ? -12.516 7.607 15.836 1.00 90.38 210 VAL A N 1
ATOM 1679 C CA . VAL A 1 210 ? -13.471 7.558 16.957 1.00 90.38 210 VAL A CA 1
ATOM 1680 C C . VAL A 1 210 ? -14.884 7.224 16.479 1.00 90.38 210 VAL A C 1
ATOM 1682 O O . VAL A 1 210 ? -15.579 6.434 17.115 1.00 90.38 210 VAL A O 1
ATOM 1685 N N . ASP A 1 211 ? -15.280 7.777 15.337 1.00 93.19 211 ASP A N 1
ATOM 1686 C CA . ASP A 1 211 ? -16.594 7.579 14.727 1.00 93.19 211 ASP A CA 1
ATOM 1687 C C . ASP A 1 211 ? -16.710 6.229 13.989 1.00 93.19 211 ASP A C 1
ATOM 1689 O O . ASP A 1 211 ? -17.769 5.906 13.451 1.00 93.19 211 ASP A O 1
ATOM 1693 N N . GLY A 1 212 ? -15.634 5.430 13.942 1.00 92.75 212 GLY A N 1
ATOM 1694 C CA . GLY A 1 212 ? -15.609 4.142 13.243 1.00 92.75 212 GLY A CA 1
ATOM 1695 C C . GLY A 1 212 ? -15.697 4.261 11.717 1.00 92.75 212 GLY A C 1
ATOM 1696 O O . GLY A 1 212 ? -16.091 3.309 11.045 1.00 92.75 212 GLY A O 1
ATOM 1697 N N . LEU A 1 213 ? -15.348 5.421 11.160 1.00 93.75 213 LEU A N 1
ATOM 1698 C CA . LEU A 1 213 ? -15.284 5.672 9.721 1.00 93.75 213 LEU A CA 1
ATOM 1699 C C . LEU A 1 213 ? -13.912 5.260 9.171 1.00 93.75 213 LEU A C 1
ATOM 1701 O O . LEU A 1 213 ? -12.936 5.259 9.925 1.00 93.75 213 LEU A O 1
ATOM 1705 N N . PRO A 1 214 ? -13.785 4.913 7.875 1.00 95.00 214 PRO A N 1
ATOM 1706 C CA . PRO A 1 214 ? -12.478 4.648 7.295 1.00 95.00 214 PRO A CA 1
ATOM 1707 C C . PRO A 1 214 ? -11.531 5.813 7.508 1.00 95.00 214 PRO A C 1
ATOM 1709 O O . PRO A 1 214 ? -11.869 6.972 7.279 1.00 95.00 214 PRO A O 1
ATOM 1712 N N . PHE A 1 215 ? -10.332 5.470 7.941 1.00 94.44 215 PHE A N 1
ATOM 1713 C CA . PHE A 1 215 ? -9.286 6.425 8.206 1.00 94.44 215 PHE A CA 1
ATOM 1714 C C . PHE A 1 215 ? -7.944 5.784 7.897 1.00 94.44 215 PHE A C 1
ATOM 1716 O O . PHE A 1 215 ? -7.658 4.665 8.338 1.00 94.44 215 PHE A O 1
ATOM 1723 N N . VAL A 1 216 ? -7.121 6.516 7.150 1.00 94.62 216 VAL A N 1
ATOM 1724 C CA . VAL A 1 216 ? -5.740 6.130 6.890 1.00 94.62 216 VAL A CA 1
ATOM 1725 C C . VAL A 1 216 ? -4.838 7.314 7.190 1.00 94.62 216 VAL A C 1
ATOM 1727 O O . VAL A 1 216 ? -5.026 8.413 6.663 1.00 94.62 216 VAL A O 1
ATOM 1730 N N . GLY A 1 217 ? -3.870 7.074 8.065 1.00 91.81 217 GLY A N 1
ATOM 1731 C CA . GLY A 1 217 ? -2.878 8.047 8.486 1.00 91.81 217 GLY A CA 1
ATOM 1732 C C . GLY A 1 217 ? -1.489 7.709 7.957 1.00 91.81 217 GLY A C 1
ATOM 1733 O O . GLY A 1 217 ? -1.179 6.552 7.685 1.00 91.81 217 GLY A O 1
ATOM 1734 N N . SER A 1 218 ? -0.619 8.706 7.859 1.00 89.75 218 SER A N 1
ATOM 1735 C CA . SER A 1 218 ? 0.827 8.506 7.728 1.00 89.75 218 SER A CA 1
ATOM 1736 C C . SER A 1 218 ? 1.580 9.575 8.507 1.00 89.75 218 SER A C 1
ATOM 1738 O O . SER A 1 218 ? 1.066 10.674 8.738 1.00 89.75 218 SER A O 1
ATOM 1740 N N . SER A 1 219 ? 2.808 9.259 8.919 1.00 82.62 219 SER A N 1
ATOM 1741 C CA . SER A 1 219 ? 3.679 10.226 9.594 1.00 82.62 219 SER A CA 1
ATOM 1742 C C . SER A 1 219 ? 4.324 11.218 8.621 1.00 82.62 219 SER A C 1
ATOM 1744 O O . SER A 1 219 ? 4.871 12.222 9.078 1.00 82.62 219 SER A O 1
ATOM 1746 N N . CYS A 1 220 ? 4.242 10.988 7.306 1.00 80.56 220 CYS A N 1
ATOM 1747 C CA . CYS A 1 220 ? 4.647 11.954 6.286 1.00 80.56 220 CYS A CA 1
ATOM 1748 C C . CYS A 1 220 ? 3.770 11.810 5.036 1.00 80.56 220 CYS A C 1
ATOM 1750 O O . CYS A 1 220 ? 3.905 10.851 4.276 1.00 80.56 220 CYS A O 1
ATOM 1752 N N . VAL A 1 221 ? 2.863 12.766 4.831 1.00 81.94 221 VAL A N 1
ATOM 1753 C CA . VAL A 1 221 ? 1.962 12.810 3.674 1.00 81.94 221 VAL A CA 1
ATOM 1754 C C . VAL A 1 221 ? 2.507 13.753 2.614 1.00 81.94 221 VAL A C 1
ATOM 1756 O O . VAL A 1 221 ? 2.745 14.932 2.870 1.00 81.94 221 VAL A O 1
ATOM 1759 N N . PHE A 1 222 ? 2.618 13.249 1.390 1.00 77.31 222 PHE A N 1
ATOM 1760 C CA . PHE A 1 222 ? 2.917 14.044 0.214 1.00 77.31 222 PHE A CA 1
ATOM 1761 C C . PHE A 1 222 ? 1.646 14.302 -0.595 1.00 77.31 222 PHE A C 1
ATOM 1763 O O . PHE A 1 222 ? 0.913 13.375 -0.951 1.00 77.31 222 PHE A O 1
ATOM 1770 N N . SER A 1 223 ? 1.409 15.569 -0.937 1.00 77.50 223 SER A N 1
ATOM 1771 C CA . SER A 1 223 ? 0.343 15.974 -1.852 1.00 77.50 223 SER A CA 1
ATOM 1772 C C . SER A 1 223 ? 0.948 16.343 -3.199 1.00 77.50 223 SER A C 1
ATOM 1774 O O . SER A 1 223 ? 1.493 17.430 -3.384 1.00 77.50 223 SER A O 1
ATOM 1776 N N . TRP A 1 224 ? 0.857 15.430 -4.167 1.00 67.00 224 TRP A N 1
ATOM 1777 C CA . TRP A 1 224 ? 1.225 15.767 -5.543 1.00 67.00 224 TRP A CA 1
ATOM 1778 C C . TRP A 1 224 ? 0.178 16.691 -6.169 1.00 67.00 224 TRP A C 1
ATOM 1780 O O . TRP A 1 224 ? 0.502 17.566 -6.978 1.00 67.00 224 TRP A O 1
ATOM 1790 N N . ARG A 1 225 ? -1.091 16.466 -5.805 1.00 71.56 225 ARG A N 1
ATOM 1791 C CA . ARG A 1 225 ? -2.264 17.238 -6.212 1.00 71.56 225 ARG A CA 1
ATOM 1792 C C . ARG A 1 225 ? -3.345 17.168 -5.134 1.00 71.56 225 ARG A C 1
ATOM 1794 O O . ARG A 1 225 ? -3.347 16.214 -4.360 1.00 71.56 225 ARG A O 1
ATOM 1801 N N . PRO A 1 226 ? -4.326 18.092 -5.147 1.00 71.94 226 PRO A N 1
ATOM 1802 C CA . PRO A 1 226 ? -5.441 18.058 -4.199 1.00 71.94 226 PRO A CA 1
ATOM 1803 C C . PRO A 1 226 ? -6.218 16.732 -4.183 1.00 71.94 226 PRO A C 1
ATOM 1805 O O . PRO A 1 226 ? -6.808 16.389 -3.168 1.00 71.94 226 PRO A O 1
ATOM 1808 N N . ASP A 1 227 ? -6.222 16.002 -5.301 1.00 72.56 227 ASP A N 1
ATOM 1809 C CA . ASP A 1 227 ? -6.917 14.728 -5.499 1.00 72.56 227 ASP A CA 1
ATOM 1810 C C . ASP A 1 227 ? -5.991 13.499 -5.457 1.00 72.56 227 ASP A C 1
ATOM 1812 O O . ASP A 1 227 ? -6.452 12.381 -5.682 1.00 72.56 227 ASP A O 1
ATOM 1816 N N . PHE A 1 228 ? -4.691 13.682 -5.189 1.00 79.75 228 PHE A N 1
ATOM 1817 C CA . PHE A 1 228 ? -3.737 12.580 -5.093 1.00 79.75 228 PHE A CA 1
ATOM 1818 C C . PHE A 1 228 ? -2.683 12.820 -4.011 1.00 79.75 228 PHE A C 1
ATOM 1820 O O . PHE A 1 228 ? -1.703 13.551 -4.206 1.00 79.75 228 PHE A O 1
ATOM 1827 N N . THR A 1 229 ? -2.889 12.139 -2.886 1.00 83.62 229 THR A N 1
ATOM 1828 C CA . THR A 1 229 ? -1.991 12.111 -1.732 1.00 83.62 229 THR A CA 1
ATOM 1829 C C . THR A 1 229 ? -1.456 10.706 -1.508 1.00 83.62 229 THR A C 1
ATOM 1831 O O . THR A 1 229 ? -2.202 9.736 -1.654 1.00 83.62 229 THR A O 1
ATOM 1834 N N . PHE A 1 230 ? -0.203 10.592 -1.087 1.00 85.00 230 PHE A N 1
ATOM 1835 C CA . PHE A 1 230 ? 0.392 9.323 -0.674 1.00 85.00 230 PHE A CA 1
ATOM 1836 C C . PHE A 1 230 ? 1.325 9.518 0.517 1.00 85.00 230 PHE A C 1
ATOM 1838 O O . PHE A 1 230 ? 1.794 10.625 0.774 1.00 85.00 230 PHE A O 1
ATOM 1845 N N . GLY A 1 231 ? 1.550 8.442 1.265 1.00 81.62 231 GLY A N 1
ATOM 1846 C CA . GLY A 1 231 ? 2.470 8.430 2.395 1.00 81.62 231 GLY A CA 1
ATOM 1847 C C . GLY A 1 231 ? 3.857 8.112 1.882 1.00 81.62 231 GLY A C 1
ATOM 1848 O O . GLY A 1 231 ? 3.990 7.284 0.983 1.00 81.62 231 GLY A O 1
ATOM 1849 N N . PHE A 1 232 ? 4.874 8.766 2.423 1.00 78.50 232 PHE A N 1
ATOM 1850 C CA . PHE A 1 232 ? 6.252 8.384 2.139 1.00 78.50 232 PHE A CA 1
ATOM 1851 C C . PHE A 1 232 ? 6.561 7.070 2.880 1.00 78.50 232 PHE A C 1
ATOM 1853 O O . PHE A 1 232 ? 6.396 7.019 4.100 1.00 78.50 232 PHE A O 1
ATOM 1860 N N . GLY A 1 233 ? 6.964 6.016 2.161 1.00 68.56 233 GLY A N 1
ATOM 1861 C CA . GLY A 1 233 ? 6.993 4.622 2.645 1.00 68.56 233 GLY A CA 1
ATOM 1862 C C . GLY A 1 233 ? 7.666 4.431 4.008 1.00 68.56 233 GLY A C 1
ATOM 1863 O O . GLY A 1 233 ? 7.037 3.929 4.943 1.00 68.56 233 GLY A O 1
ATOM 1864 N N . GLY A 1 234 ? 8.875 4.979 4.171 1.00 76.88 234 GLY A N 1
ATOM 1865 C CA . GLY A 1 234 ? 9.663 4.904 5.411 1.00 76.88 234 GLY A CA 1
ATOM 1866 C C . GLY A 1 234 ? 9.070 5.615 6.642 1.00 76.88 234 GLY A C 1
ATOM 1867 O O . GLY A 1 234 ? 9.679 5.626 7.708 1.00 76.88 234 GLY A O 1
ATOM 1868 N N . PHE A 1 235 ? 7.889 6.235 6.528 1.00 81.06 235 PHE A N 1
ATOM 1869 C CA . PHE A 1 235 ? 7.169 6.889 7.636 1.00 81.06 235 PHE A CA 1
ATOM 1870 C C . PHE A 1 235 ? 5.950 6.111 8.126 1.00 81.06 235 PHE A C 1
ATOM 1872 O O . PHE A 1 235 ? 5.244 6.564 9.040 1.00 81.06 235 PHE A O 1
ATOM 1879 N N . GLY A 1 236 ? 5.716 4.951 7.520 1.00 88.75 236 GLY A N 1
ATOM 1880 C CA . GLY A 1 236 ? 4.585 4.097 7.801 1.00 88.75 236 GLY A CA 1
ATOM 1881 C C . GLY A 1 236 ? 3.271 4.639 7.243 1.00 88.75 236 GLY A C 1
ATOM 1882 O O . GLY A 1 236 ? 3.023 5.849 7.175 1.00 88.75 236 GLY A O 1
ATOM 1883 N N . THR A 1 237 ? 2.394 3.717 6.864 1.00 93.50 237 THR A N 1
ATOM 1884 C CA . THR A 1 237 ? 0.992 4.001 6.543 1.00 93.50 237 THR A CA 1
ATOM 1885 C C . THR A 1 237 ? 0.097 3.160 7.445 1.00 93.50 237 THR A C 1
ATOM 1887 O O . THR A 1 237 ? 0.286 1.949 7.555 1.00 93.50 237 THR A O 1
ATOM 1890 N N . PHE A 1 238 ? -0.862 3.803 8.107 1.00 95.44 238 PHE A N 1
ATOM 1891 C CA . PHE A 1 238 ? -1.657 3.238 9.195 1.00 95.44 238 PHE A CA 1
ATOM 1892 C C . PHE A 1 238 ? -3.131 3.227 8.806 1.00 95.44 238 PHE A C 1
ATOM 1894 O O . PHE A 1 238 ? -3.743 4.281 8.660 1.00 95.44 238 PHE A O 1
ATOM 1901 N N . PHE A 1 239 ? -3.713 2.046 8.653 1.00 96.62 239 PHE A N 1
ATOM 1902 C CA . PHE A 1 239 ? -5.114 1.851 8.300 1.00 96.62 239 PHE A CA 1
ATOM 1903 C C . PHE A 1 239 ? -5.891 1.500 9.554 1.00 96.62 239 PHE A C 1
ATOM 1905 O O . PHE A 1 239 ? -5.494 0.583 10.271 1.00 96.62 239 PHE A O 1
ATOM 1912 N N . ASN A 1 240 ? -7.012 2.167 9.808 1.00 96.62 240 ASN A N 1
ATOM 1913 C CA . ASN A 1 240 ? -7.914 1.697 10.850 1.00 96.62 240 ASN A CA 1
ATOM 1914 C C . ASN A 1 240 ? -8.758 0.501 10.379 1.00 96.62 240 ASN A C 1
ATOM 1916 O O . ASN A 1 240 ? -8.887 0.230 9.182 1.00 96.62 240 ASN A O 1
ATOM 1920 N N . ARG A 1 241 ? -9.388 -0.186 11.334 1.00 95.81 241 ARG A N 1
ATOM 1921 C CA . ARG A 1 241 ? -10.297 -1.318 11.093 1.00 95.81 241 ARG A CA 1
ATOM 1922 C C . ARG A 1 241 ? -11.310 -1.064 9.972 1.00 95.81 241 ARG A C 1
ATOM 1924 O O . ARG A 1 241 ? -11.452 -1.906 9.091 1.00 95.81 241 ARG A O 1
ATOM 1931 N N . ALA A 1 242 ? -11.982 0.088 9.985 1.00 95.19 242 ALA A N 1
ATOM 1932 C CA . ALA A 1 242 ? -13.009 0.429 9.000 1.00 95.19 242 ALA A CA 1
ATOM 1933 C C . ALA A 1 242 ? -12.438 0.585 7.578 1.00 95.19 242 ALA A C 1
ATOM 1935 O O . ALA A 1 242 ? -13.066 0.160 6.608 1.00 95.19 242 ALA A O 1
ATOM 1936 N N . ALA A 1 243 ? -11.228 1.139 7.441 1.00 96.06 243 ALA A N 1
ATOM 1937 C CA . ALA A 1 243 ? -10.530 1.203 6.161 1.00 96.06 243 ALA A CA 1
ATOM 1938 C C . ALA A 1 243 ? -10.150 -0.190 5.650 1.00 96.06 243 ALA A C 1
ATOM 1940 O O . ALA A 1 243 ? -10.363 -0.481 4.474 1.00 96.06 243 ALA A O 1
ATOM 1941 N N . ILE A 1 244 ? -9.650 -1.067 6.529 1.00 95.94 244 ILE A N 1
ATOM 1942 C CA . ILE A 1 244 ? -9.310 -2.451 6.163 1.00 95.94 244 ILE A CA 1
ATOM 1943 C C . ILE A 1 244 ? -10.565 -3.187 5.691 1.00 95.94 244 ILE A C 1
ATOM 1945 O O . ILE A 1 244 ? -10.555 -3.745 4.601 1.00 95.94 244 ILE A O 1
ATOM 1949 N N . GLN A 1 245 ? -11.653 -3.129 6.468 1.00 94.06 245 GLN A N 1
ATOM 1950 C CA . GLN A 1 245 ? -12.939 -3.752 6.132 1.00 94.06 245 GLN A CA 1
ATOM 1951 C C . GLN A 1 245 ? -13.433 -3.332 4.748 1.00 94.06 245 GLN A C 1
ATOM 1953 O O . GLN A 1 245 ? -13.833 -4.177 3.953 1.00 94.06 245 GLN A O 1
ATOM 1958 N N . ARG A 1 246 ? -13.346 -2.036 4.438 1.00 93.50 246 ARG A N 1
ATOM 1959 C CA . ARG A 1 246 ? -13.764 -1.505 3.142 1.00 93.50 246 ARG A CA 1
ATOM 1960 C C . ARG A 1 246 ? -12.872 -1.984 1.992 1.00 93.50 246 ARG A C 1
ATOM 1962 O O . ARG A 1 246 ? -13.387 -2.334 0.939 1.00 93.50 246 ARG A O 1
ATOM 1969 N N . LEU A 1 247 ? -11.556 -2.052 2.193 1.00 94.50 247 LEU A N 1
ATOM 1970 C CA . LEU A 1 247 ? -10.604 -2.479 1.157 1.00 94.50 247 LEU A CA 1
ATOM 1971 C C . LEU A 1 247 ? -10.617 -3.992 0.889 1.00 94.50 247 LEU A C 1
ATOM 1973 O O . LEU A 1 247 ? -10.255 -4.407 -0.212 1.00 94.50 247 LEU A O 1
ATOM 1977 N N . ILE A 1 248 ? -11.040 -4.806 1.861 1.00 93.44 248 ILE A N 1
ATOM 1978 C CA . ILE A 1 248 ? -11.207 -6.260 1.694 1.00 93.44 248 ILE A CA 1
ATOM 1979 C C . ILE A 1 248 ? -12.633 -6.661 1.293 1.00 93.44 248 ILE A C 1
ATOM 1981 O O . ILE A 1 248 ? -12.888 -7.842 1.061 1.00 93.44 248 ILE A O 1
ATOM 1985 N N . GLN A 1 249 ? -13.569 -5.710 1.217 1.00 91.12 249 GLN A N 1
ATOM 1986 C CA . GLN A 1 249 ? -14.942 -5.988 0.807 1.00 91.12 249 GLN A CA 1
ATOM 1987 C C . GLN A 1 249 ? -14.962 -6.473 -0.657 1.00 91.12 249 GLN A C 1
ATOM 1989 O O . GLN A 1 249 ? -14.422 -5.781 -1.525 1.00 91.12 249 GLN A O 1
ATOM 1994 N N . PRO A 1 250 ? -15.596 -7.622 -0.960 1.00 91.62 250 PRO A N 1
ATOM 1995 C CA . PRO A 1 250 ? -15.759 -8.097 -2.331 1.00 91.62 250 PRO A CA 1
ATOM 1996 C C . PRO A 1 250 ? -16.534 -7.101 -3.199 1.00 91.62 250 PRO A C 1
ATOM 1998 O O . PRO A 1 250 ? -17.588 -6.602 -2.790 1.00 91.62 250 PRO A O 1
ATOM 2001 N N . LEU A 1 251 ? -16.032 -6.853 -4.409 1.00 91.19 251 LEU A N 1
ATOM 2002 C CA . LEU A 1 251 ? -16.655 -5.974 -5.392 1.00 91.19 251 LEU A CA 1
ATOM 2003 C C . LEU A 1 251 ? -17.390 -6.787 -6.457 1.00 91.19 251 LEU A C 1
ATOM 2005 O O . LEU A 1 251 ? -16.875 -7.770 -6.991 1.00 91.19 251 LEU A O 1
ATOM 2009 N N . TYR A 1 252 ? -18.587 -6.334 -6.805 1.00 91.44 252 TYR A N 1
ATOM 2010 C CA . TYR A 1 252 ? -19.422 -6.938 -7.837 1.00 91.44 252 TYR A CA 1
ATOM 2011 C C . TYR A 1 252 ? -19.843 -5.856 -8.821 1.00 91.44 252 TYR A C 1
ATOM 2013 O O . TYR A 1 252 ? -20.749 -5.067 -8.542 1.00 91.44 252 TYR A O 1
ATOM 2021 N N . CYS A 1 253 ? -19.153 -5.796 -9.956 1.00 88.88 253 CYS A N 1
ATOM 2022 C CA . CYS A 1 253 ? -19.309 -4.711 -10.922 1.00 88.88 253 CYS A CA 1
ATOM 2023 C C . CYS A 1 253 ? -20.149 -5.099 -12.140 1.00 88.88 253 CYS A C 1
ATOM 2025 O O . CYS A 1 253 ? -20.457 -4.228 -12.951 1.00 88.88 253 CYS A O 1
ATOM 2027 N N . ASN A 1 254 ? -20.545 -6.371 -12.260 1.00 83.31 254 ASN A N 1
ATOM 2028 C CA . ASN A 1 254 ? -21.504 -6.824 -13.265 1.00 83.31 254 ASN A CA 1
ATOM 2029 C C . ASN A 1 254 ? -22.917 -6.987 -12.666 1.00 83.31 254 ASN A C 1
ATOM 2031 O O . ASN A 1 254 ? -23.090 -7.477 -11.547 1.00 83.31 254 ASN A O 1
ATOM 2035 N N . ASP A 1 255 ? -23.938 -6.625 -13.452 1.00 62.22 255 ASP A N 1
ATOM 2036 C CA . ASP A 1 255 ? -25.335 -6.384 -13.033 1.00 62.22 255 ASP A CA 1
ATOM 2037 C C . ASP A 1 255 ? -26.049 -7.536 -12.285 1.00 62.22 255 ASP A C 1
ATOM 2039 O O . ASP A 1 255 ? -27.083 -7.319 -11.652 1.00 62.22 255 ASP A O 1
ATOM 2043 N N . ASN A 1 256 ? -25.513 -8.760 -12.309 1.00 58.78 256 ASN A N 1
ATOM 2044 C CA . ASN A 1 256 ? -26.189 -9.953 -11.785 1.00 58.78 256 ASN A CA 1
ATOM 2045 C C . ASN A 1 256 ? -25.836 -10.331 -10.335 1.00 58.78 256 ASN A C 1
ATOM 2047 O O . ASN A 1 256 ? -26.452 -11.249 -9.795 1.00 58.78 256 ASN A O 1
ATOM 2051 N N . ALA A 1 257 ? -24.872 -9.665 -9.692 1.00 58.34 257 ALA A N 1
ATOM 2052 C CA . ALA A 1 257 ? -24.359 -10.071 -8.374 1.00 58.34 257 ALA A CA 1
ATOM 2053 C C . ALA A 1 257 ? -24.764 -9.140 -7.208 1.00 58.34 257 ALA A C 1
ATOM 2055 O O . ALA A 1 257 ? -24.322 -9.302 -6.071 1.00 58.34 257 ALA A O 1
ATOM 2056 N N . SER A 1 258 ? -25.688 -8.212 -7.459 1.00 56.56 258 SER A N 1
ATOM 2057 C CA . SER A 1 258 ? -26.142 -7.169 -6.528 1.00 56.56 258 SER A CA 1
ATOM 2058 C C . SER A 1 258 ? -26.887 -7.661 -5.272 1.00 56.56 258 SER A C 1
ATOM 2060 O O . SER A 1 258 ? -27.206 -6.859 -4.399 1.00 56.56 258 SER A O 1
ATOM 2062 N N . GLN A 1 259 ? -27.135 -8.968 -5.126 1.00 59.31 259 GLN A N 1
ATOM 2063 C CA . GLN A 1 259 ? -27.857 -9.538 -3.976 1.00 59.31 259 GLN A CA 1
ATOM 2064 C C . GLN A 1 259 ? -26.996 -9.739 -2.712 1.00 59.31 259 GLN A C 1
ATOM 2066 O O . GLN A 1 259 ? -27.555 -10.004 -1.649 1.00 59.31 259 GLN A O 1
ATOM 2071 N N . HIS A 1 260 ? -25.667 -9.596 -2.796 1.00 62.28 260 HIS A N 1
ATOM 2072 C CA . HIS A 1 260 ? -24.739 -9.849 -1.679 1.00 62.28 260 HIS A CA 1
ATOM 2073 C C . HIS A 1 260 ? -23.835 -8.656 -1.326 1.00 62.28 260 HIS A C 1
ATOM 2075 O O . HIS A 1 260 ? -22.780 -8.840 -0.725 1.00 62.28 260 HIS A O 1
ATOM 2081 N N . ILE A 1 261 ? -24.227 -7.434 -1.695 1.00 72.00 261 ILE A N 1
ATOM 2082 C CA . ILE A 1 261 ? -23.414 -6.240 -1.441 1.00 72.00 261 ILE A CA 1
ATOM 2083 C C . ILE A 1 261 ? -23.787 -5.631 -0.083 1.00 72.00 261 ILE A C 1
ATOM 2085 O O . ILE A 1 261 ? -24.910 -5.163 0.097 1.00 72.00 261 ILE A O 1
ATOM 2089 N N . GLU A 1 262 ? -22.836 -5.604 0.854 1.00 74.50 262 GLU A N 1
ATOM 2090 C CA . GLU A 1 262 ? -23.016 -4.997 2.184 1.00 74.50 262 GLU A CA 1
ATOM 2091 C C . GLU A 1 262 ? -23.149 -3.464 2.121 1.00 74.50 262 GLU A C 1
ATOM 2093 O O . GLU A 1 262 ? -24.002 -2.891 2.796 1.00 74.50 262 GLU A O 1
ATOM 2098 N N . ASP A 1 263 ? -22.356 -2.806 1.267 1.00 82.25 263 ASP A N 1
ATOM 2099 C CA . ASP A 1 263 ? -22.407 -1.358 1.015 1.00 82.25 263 ASP A CA 1
ATOM 2100 C C . ASP A 1 263 ? -22.581 -1.070 -0.491 1.00 82.25 263 ASP A C 1
ATOM 2102 O O . ASP A 1 263 ? -21.594 -0.989 -1.234 1.00 82.25 263 ASP A O 1
ATOM 2106 N N . PRO A 1 264 ? -23.834 -0.942 -0.973 1.00 83.81 264 PRO A N 1
ATOM 2107 C CA . PRO A 1 264 ? -24.128 -0.701 -2.385 1.00 83.81 264 PRO A CA 1
ATOM 2108 C C . PRO A 1 264 ? -23.531 0.601 -2.917 1.00 83.81 264 PRO A C 1
ATOM 2110 O O . PRO A 1 264 ? -23.092 0.645 -4.063 1.00 83.81 264 PRO A O 1
ATOM 2113 N N . SER A 1 265 ? -23.486 1.643 -2.080 1.00 86.81 265 SER A N 1
ATOM 2114 C CA . SER A 1 265 ? -22.991 2.964 -2.475 1.00 86.81 265 SER A CA 1
ATOM 2115 C C . SER A 1 265 ? -21.483 2.952 -2.712 1.00 86.81 265 SER A C 1
ATOM 2117 O O . SER A 1 265 ? -20.998 3.469 -3.721 1.00 86.81 265 SER A O 1
ATOM 2119 N N . TYR A 1 266 ? -20.751 2.287 -1.815 1.00 89.12 266 TYR A N 1
ATOM 2120 C CA . TYR A 1 266 ? -19.327 2.057 -1.967 1.00 89.12 266 TYR A CA 1
ATOM 2121 C C . TYR A 1 266 ? -19.036 1.212 -3.207 1.00 89.12 266 TYR A C 1
ATOM 2123 O O . TYR A 1 266 ? -18.204 1.599 -4.024 1.00 89.12 266 TYR A O 1
ATOM 2131 N N . ASN A 1 267 ? -19.744 0.090 -3.379 1.00 90.44 267 ASN A N 1
ATOM 2132 C CA . ASN A 1 267 ? -19.544 -0.792 -4.525 1.00 90.44 267 ASN A CA 1
ATOM 2133 C C . ASN A 1 267 ? -19.802 -0.063 -5.851 1.00 90.44 267 ASN A C 1
ATOM 2135 O O . ASN A 1 267 ? -18.973 -0.141 -6.748 1.00 90.44 267 ASN A O 1
ATOM 2139 N N . GLU A 1 268 ? -20.904 0.684 -5.972 1.00 90.19 268 GLU A N 1
ATOM 2140 C CA . GLU A 1 268 ? -21.230 1.443 -7.187 1.00 90.19 268 GLU A CA 1
ATOM 2141 C C . GLU A 1 268 ? -20.126 2.449 -7.541 1.00 90.19 268 GLU A C 1
ATOM 2143 O O . GLU A 1 268 ? -19.633 2.460 -8.673 1.00 90.19 268 GLU A O 1
ATOM 2148 N N . LEU A 1 269 ? -19.686 3.256 -6.570 1.00 91.94 269 LEU A N 1
ATOM 2149 C CA . LEU A 1 269 ? -18.639 4.250 -6.796 1.00 91.94 269 LEU A CA 1
ATOM 2150 C C . LEU A 1 269 ? -17.296 3.594 -7.143 1.00 91.94 269 LEU A C 1
ATOM 2152 O O . LEU A 1 269 ? -16.612 4.026 -8.074 1.00 91.94 269 LEU A O 1
ATOM 2156 N N . THR A 1 270 ? -16.926 2.539 -6.422 1.00 93.12 270 THR A N 1
ATOM 2157 C CA . THR A 1 270 ? -15.679 1.806 -6.643 1.00 93.12 270 THR A CA 1
ATOM 2158 C C . THR A 1 270 ? -15.679 1.094 -7.994 1.00 93.12 270 THR A C 1
ATOM 2160 O O . THR A 1 270 ? -14.700 1.187 -8.732 1.00 93.12 270 THR A O 1
ATOM 2163 N N . CYS A 1 271 ? -16.793 0.483 -8.394 1.00 93.12 271 CYS A N 1
ATOM 2164 C CA . CYS A 1 271 ? -16.959 -0.086 -9.728 1.00 93.12 271 CYS A CA 1
ATOM 2165 C C . CYS A 1 271 ? -16.877 0.989 -10.816 1.00 93.12 271 CYS A C 1
ATOM 2167 O O . CYS A 1 271 ? -16.189 0.797 -11.817 1.00 93.12 271 CYS A O 1
ATOM 2169 N N . ALA A 1 272 ? -17.494 2.157 -10.615 1.00 92.69 272 ALA A N 1
ATOM 2170 C CA . ALA A 1 272 ? -17.375 3.272 -11.551 1.00 92.69 272 ALA A CA 1
ATOM 2171 C C . ALA A 1 272 ? -15.922 3.761 -11.701 1.00 92.69 272 ALA A C 1
ATOM 2173 O O . ALA A 1 272 ? -15.516 4.132 -12.805 1.00 92.69 272 ALA A O 1
ATOM 2174 N N . LYS A 1 273 ? -15.124 3.748 -10.624 1.00 92.31 273 LYS A N 1
ATOM 2175 C CA . LYS A 1 273 ? -13.682 4.050 -10.665 1.00 92.31 273 LYS A CA 1
ATOM 2176 C C . LYS A 1 273 ? -12.893 2.959 -11.380 1.00 92.31 273 LYS A C 1
ATOM 2178 O O . LYS A 1 273 ? -12.111 3.278 -12.269 1.00 92.31 273 LYS A O 1
ATOM 2183 N N . LEU A 1 274 ? -13.157 1.693 -11.078 1.00 92.94 274 LEU A N 1
ATOM 2184 C CA . LEU A 1 274 ? -12.517 0.551 -11.725 1.00 92.94 274 LEU A CA 1
ATOM 2185 C C . LEU A 1 274 ? -12.751 0.534 -13.247 1.00 92.94 274 LEU A C 1
ATOM 2187 O O . LEU A 1 274 ? -11.821 0.310 -14.019 1.00 92.94 274 LEU A O 1
ATOM 2191 N N . GLN A 1 275 ? -13.962 0.871 -13.705 1.00 91.94 275 GLN A N 1
ATOM 2192 C CA . GLN A 1 275 ? -14.291 0.973 -15.136 1.00 91.94 275 GLN A CA 1
ATOM 2193 C C . GLN A 1 275 ? -13.523 2.089 -15.866 1.00 91.94 275 GLN A C 1
ATOM 2195 O O . GLN A 1 275 ? -13.346 2.043 -17.093 1.00 91.94 275 GLN A O 1
ATOM 2200 N N . GLN A 1 276 ? -13.007 3.085 -15.135 1.00 90.94 276 GLN A N 1
ATOM 2201 C CA . GLN A 1 276 ? -12.097 4.075 -15.718 1.00 90.94 276 GLN A CA 1
ATOM 2202 C C . GLN A 1 276 ? -10.787 3.425 -16.159 1.00 90.94 276 GLN A C 1
ATOM 2204 O O . GLN A 1 276 ? -10.178 3.948 -17.089 1.00 90.94 276 GLN A O 1
ATOM 2209 N N . ASN A 1 277 ? -10.411 2.275 -15.582 1.00 89.75 277 ASN A N 1
ATOM 2210 C CA . ASN A 1 277 ? -9.219 1.491 -15.904 1.00 89.75 277 ASN A CA 1
ATOM 2211 C C . ASN A 1 277 ? -7.970 2.380 -16.020 1.00 89.75 277 ASN A C 1
ATOM 2213 O O . ASN A 1 277 ? -7.318 2.456 -17.067 1.00 89.75 277 ASN A O 1
ATOM 2217 N N . THR A 1 278 ? -7.735 3.172 -14.976 1.00 89.06 278 THR A N 1
ATOM 2218 C CA . THR A 1 278 ? -6.809 4.307 -14.988 1.00 89.06 278 THR A CA 1
ATOM 2219 C C . THR A 1 278 ? -5.369 3.871 -15.243 1.00 89.06 278 THR A C 1
ATOM 2221 O O . THR A 1 278 ? -4.645 4.581 -15.947 1.00 89.06 278 THR A O 1
ATOM 2224 N N . ILE A 1 279 ? -4.975 2.726 -14.676 1.00 88.88 279 ILE A N 1
ATOM 2225 C CA . ILE A 1 279 ? -3.625 2.152 -14.732 1.00 88.88 279 ILE A CA 1
ATOM 2226 C C . ILE A 1 279 ? -3.607 0.738 -15.342 1.00 88.88 279 ILE A C 1
ATOM 2228 O O . ILE A 1 279 ? -2.581 0.068 -15.294 1.00 88.88 279 ILE A O 1
ATOM 2232 N N . GLY A 1 280 ? -4.710 0.277 -15.936 1.00 87.75 280 GLY A N 1
ATOM 2233 C CA . GLY A 1 280 ? -4.809 -1.083 -16.484 1.00 87.75 280 GLY A CA 1
ATOM 2234 C C . GLY A 1 280 ? -5.263 -2.131 -15.461 1.00 87.75 280 GLY A C 1
ATOM 2235 O O . GLY A 1 280 ? -5.167 -3.326 -15.715 1.00 87.75 280 GLY A O 1
ATOM 2236 N N . GLU A 1 281 ? -5.747 -1.713 -14.291 1.00 90.25 281 GLU A N 1
ATOM 2237 C CA . GLU A 1 281 ? -6.141 -2.618 -13.212 1.00 90.25 281 GLU A CA 1
ATOM 2238 C C . GLU A 1 281 ? -7.430 -3.415 -13.491 1.00 90.25 281 GLU A C 1
ATOM 2240 O O . GLU A 1 281 ? -7.665 -4.445 -12.861 1.00 90.25 281 GLU A O 1
ATOM 2245 N N . LEU A 1 282 ? -8.251 -2.990 -14.458 1.00 89.81 282 LEU A N 1
ATOM 2246 C CA . LEU A 1 282 ? -9.445 -3.735 -14.868 1.00 89.81 282 LEU A CA 1
ATOM 2247 C C . LEU A 1 282 ? -9.081 -5.090 -15.491 1.00 89.81 282 LEU A C 1
ATOM 2249 O O . LEU A 1 282 ? -9.846 -6.040 -15.361 1.00 89.81 282 LEU A O 1
ATOM 2253 N N . ASP A 1 283 ? -7.907 -5.199 -16.121 1.00 87.75 283 ASP A N 1
ATOM 2254 C CA . ASP A 1 283 ? -7.479 -6.410 -16.831 1.00 87.75 283 ASP A CA 1
ATOM 2255 C C . ASP A 1 283 ? -7.198 -7.585 -15.876 1.00 87.75 283 ASP A C 1
ATOM 2257 O O . ASP A 1 283 ? -7.189 -8.745 -16.293 1.00 87.75 283 ASP A O 1
ATOM 2261 N N . VAL A 1 284 ? -6.990 -7.298 -14.584 1.00 89.00 284 VAL A N 1
ATOM 2262 C CA . VAL A 1 284 ? -6.757 -8.312 -13.543 1.00 89.00 284 VAL A CA 1
ATOM 2263 C C . VAL A 1 284 ? -7.975 -8.565 -12.648 1.00 89.00 284 VAL A C 1
ATOM 2265 O O . VAL A 1 284 ? -7.970 -9.530 -11.878 1.00 89.00 284 VAL A O 1
ATOM 2268 N N . PHE A 1 285 ? -9.013 -7.733 -12.754 1.00 90.94 285 PHE A N 1
ATOM 2269 C CA . PHE A 1 285 ? -10.205 -7.805 -11.914 1.00 90.94 285 PHE A CA 1
ATOM 2270 C C . PHE A 1 285 ? -11.153 -8.938 -12.318 1.00 90.94 285 PHE A C 1
ATOM 2272 O O . PHE A 1 285 ? -11.351 -9.246 -13.497 1.00 90.94 285 PHE A O 1
ATOM 2279 N N . ARG A 1 286 ? -11.800 -9.526 -11.313 1.00 90.69 286 ARG A N 1
ATOM 2280 C CA . ARG A 1 286 ? -12.930 -10.448 -11.440 1.00 90.69 286 ARG A CA 1
ATOM 2281 C C . ARG A 1 286 ? -13.969 -10.102 -10.391 1.00 90.69 286 ARG A C 1
ATOM 2283 O O . ARG A 1 286 ? -13.616 -9.729 -9.280 1.00 90.69 286 ARG A O 1
ATOM 2290 N N . ASP A 1 287 ? -15.240 -10.313 -10.712 1.00 90.50 287 ASP A N 1
ATOM 2291 C CA . ASP A 1 287 ? -16.293 -10.196 -9.703 1.00 90.50 287 ASP A CA 1
ATOM 2292 C C . ASP A 1 287 ? -15.994 -11.080 -8.486 1.00 90.50 287 ASP A C 1
ATOM 2294 O O . ASP A 1 287 ? -15.611 -12.247 -8.620 1.00 90.50 287 ASP A O 1
ATOM 2298 N N . GLY A 1 288 ? -16.202 -10.507 -7.304 1.00 89.31 288 GLY A N 1
ATOM 2299 C CA . GLY A 1 288 ? -15.847 -11.096 -6.020 1.00 89.31 288 GLY A CA 1
ATOM 2300 C C . GLY A 1 288 ? -14.452 -10.710 -5.522 1.00 89.31 288 GLY A C 1
ATOM 2301 O O . GLY A 1 288 ? -14.173 -10.937 -4.347 1.00 89.31 288 GLY A O 1
ATOM 2302 N N . ASP A 1 289 ? -13.601 -10.106 -6.358 1.00 91.12 289 ASP A N 1
ATOM 2303 C CA . ASP A 1 289 ? -12.329 -9.539 -5.910 1.00 91.12 289 ASP A CA 1
ATOM 2304 C C . ASP A 1 289 ? -12.564 -8.298 -5.046 1.00 91.12 289 ASP A C 1
ATOM 2306 O O . ASP A 1 289 ? -13.385 -7.435 -5.363 1.00 91.12 289 ASP A O 1
ATOM 2310 N N . SER A 1 290 ? -11.797 -8.183 -3.970 1.00 93.06 290 SER A N 1
ATOM 2311 C CA . SER A 1 290 ? -11.662 -6.955 -3.195 1.00 93.06 290 SER A CA 1
ATOM 2312 C C . SER A 1 290 ? -10.632 -5.997 -3.809 1.00 93.06 290 SER A C 1
ATOM 2314 O O . SER A 1 290 ? -9.920 -6.327 -4.760 1.00 93.06 290 SER A O 1
ATOM 2316 N N . VAL A 1 291 ? -10.479 -4.803 -3.231 1.00 94.56 291 VAL A N 1
ATOM 2317 C CA . VAL A 1 291 ? -9.401 -3.883 -3.631 1.00 94.56 291 VAL A CA 1
ATOM 2318 C C . VAL A 1 291 ? -8.037 -4.526 -3.372 1.00 94.56 291 VAL A C 1
ATOM 2320 O O . VAL A 1 291 ? -7.157 -4.464 -4.227 1.00 94.56 291 VAL A O 1
ATOM 2323 N N . PHE A 1 292 ? -7.857 -5.198 -2.231 1.00 94.12 292 PHE A N 1
ATOM 2324 C CA . PHE A 1 292 ? -6.607 -5.912 -1.944 1.00 94.12 292 PHE A CA 1
ATOM 2325 C C . PHE A 1 292 ? -6.328 -7.034 -2.956 1.00 94.12 292 PHE A C 1
ATOM 2327 O O . PHE A 1 292 ? -5.178 -7.173 -3.372 1.00 94.12 292 PHE A O 1
ATOM 2334 N N . ASP A 1 293 ? -7.345 -7.759 -3.436 1.00 92.19 293 ASP A N 1
ATOM 2335 C CA . ASP A 1 293 ? -7.178 -8.750 -4.513 1.00 92.19 293 ASP A CA 1
ATOM 2336 C C . ASP A 1 293 ? -6.699 -8.115 -5.820 1.00 92.19 293 ASP A C 1
ATOM 2338 O O . ASP A 1 293 ? -5.786 -8.638 -6.466 1.00 92.19 293 ASP A O 1
ATOM 2342 N N . ILE A 1 294 ? -7.297 -6.985 -6.215 1.00 92.94 294 ILE A N 1
ATOM 2343 C CA . ILE A 1 294 ? -6.925 -6.277 -7.446 1.00 92.94 294 ILE A CA 1
ATOM 2344 C C . ILE A 1 294 ? -5.441 -5.907 -7.396 1.00 92.94 294 ILE A C 1
ATOM 2346 O O . ILE A 1 294 ? -4.704 -6.212 -8.334 1.00 92.94 294 ILE A O 1
ATOM 2350 N N . PHE A 1 295 ? -4.972 -5.305 -6.298 1.00 93.44 295 PHE A N 1
ATOM 2351 C CA . PHE A 1 295 ? -3.575 -4.867 -6.188 1.00 93.44 295 PHE A CA 1
ATOM 2352 C C . PHE A 1 295 ? -2.588 -6.002 -5.916 1.00 93.44 295 PHE A C 1
ATOM 2354 O O . PHE A 1 295 ? -1.436 -5.900 -6.341 1.00 93.44 295 PHE A O 1
ATOM 2361 N N . TYR A 1 296 ? -3.035 -7.102 -5.309 1.00 91.25 296 TYR A N 1
ATOM 2362 C CA . TYR A 1 296 ? -2.278 -8.351 -5.261 1.00 91.25 296 TYR A CA 1
ATOM 2363 C C . TYR A 1 296 ? -2.015 -8.894 -6.671 1.00 91.25 296 TYR A C 1
ATOM 2365 O O . TYR A 1 296 ? -0.871 -9.163 -7.038 1.00 91.25 296 TYR A O 1
ATOM 2373 N N . LYS A 1 297 ? -3.057 -8.998 -7.505 1.00 90.06 297 LYS A N 1
ATOM 2374 C CA . LYS A 1 297 ? -2.924 -9.488 -8.888 1.00 90.06 297 LYS A CA 1
ATOM 2375 C C . LYS A 1 297 ? -2.162 -8.505 -9.770 1.00 90.06 297 LYS A C 1
ATOM 2377 O O . LYS A 1 297 ? -1.352 -8.917 -10.596 1.00 90.06 297 LYS A O 1
ATOM 2382 N N . TYR A 1 298 ? -2.386 -7.208 -9.584 1.00 90.38 298 TYR A N 1
ATOM 2383 C CA . TYR A 1 298 ? -1.695 -6.164 -10.332 1.00 90.38 298 TYR A CA 1
ATOM 2384 C C . TYR A 1 298 ? -0.193 -6.123 -10.008 1.00 90.38 298 TYR A C 1
ATOM 2386 O O . TYR A 1 298 ? 0.623 -5.918 -10.907 1.00 90.38 298 TYR A O 1
ATOM 2394 N N . SER A 1 299 ? 0.212 -6.381 -8.757 1.00 90.75 299 SER A N 1
ATOM 2395 C CA . SER A 1 299 ? 1.636 -6.465 -8.400 1.00 90.75 299 SER A CA 1
ATOM 2396 C C . SER A 1 299 ? 2.345 -7.693 -8.979 1.00 90.75 299 SER A C 1
ATOM 2398 O O . SER A 1 299 ? 3.571 -7.686 -9.092 1.00 90.75 299 SER A O 1
ATOM 2400 N N . ALA A 1 300 ? 1.593 -8.707 -9.421 1.00 87.12 300 ALA A N 1
ATOM 2401 C CA . ALA A 1 300 ? 2.135 -9.860 -10.137 1.00 87.12 300 ALA A CA 1
ATOM 2402 C C . ALA A 1 300 ? 2.585 -9.527 -11.563 1.00 87.12 300 ALA A C 1
ATOM 2404 O O . ALA A 1 300 ? 3.354 -10.278 -12.161 1.00 87.12 300 ALA A O 1
ATOM 2405 N N . LEU A 1 301 ? 2.124 -8.414 -12.139 1.00 83.31 301 LEU A N 1
ATOM 2406 C CA . LEU A 1 301 ? 2.444 -8.071 -13.517 1.00 83.31 301 LEU A CA 1
ATOM 2407 C C . LEU A 1 301 ? 3.951 -7.859 -13.699 1.00 83.31 301 LEU A C 1
ATOM 2409 O O . LEU A 1 301 ? 4.594 -7.100 -12.971 1.00 83.31 301 LEU A O 1
ATOM 2413 N N . ARG A 1 302 ? 4.522 -8.476 -14.744 1.00 73.88 302 ARG A N 1
ATOM 2414 C CA . ARG A 1 302 ? 5.942 -8.295 -15.102 1.00 73.88 302 ARG A CA 1
ATOM 2415 C C . ARG A 1 302 ? 6.300 -6.829 -15.343 1.00 73.88 302 ARG A C 1
ATOM 2417 O O . ARG A 1 302 ? 7.431 -6.434 -15.077 1.00 73.88 302 ARG A O 1
ATOM 2424 N N . THR A 1 303 ? 5.335 -6.029 -15.781 1.00 76.00 303 THR A N 1
ATOM 2425 C CA . THR A 1 303 ? 5.441 -4.586 -16.017 1.00 76.00 303 THR A CA 1
ATOM 2426 C C . THR A 1 303 ? 4.760 -3.766 -14.917 1.00 76.00 303 THR A C 1
ATOM 2428 O O . THR A 1 303 ? 4.113 -2.756 -15.197 1.00 76.00 303 THR A O 1
ATOM 2431 N N . PHE A 1 304 ? 4.857 -4.187 -13.655 1.00 87.19 304 PHE A N 1
ATOM 2432 C CA . PHE A 1 304 ? 4.476 -3.323 -12.544 1.00 87.19 304 PHE A CA 1
ATOM 2433 C C . PHE A 1 304 ? 5.453 -2.145 -12.466 1.00 87.19 304 PHE A C 1
ATOM 2435 O O . PHE A 1 304 ? 6.616 -2.317 -12.113 1.00 87.19 304 PHE A O 1
ATOM 2442 N N . CYS A 1 305 ? 4.975 -0.957 -12.831 1.00 88.25 305 CYS A N 1
ATOM 2443 C CA . CYS A 1 305 ? 5.798 0.239 -13.014 1.00 88.25 305 CYS A CA 1
ATOM 2444 C C . CYS A 1 305 ? 5.387 1.391 -12.086 1.00 88.25 305 CYS A C 1
ATOM 2446 O O . CYS A 1 305 ? 5.491 2.562 -12.456 1.00 88.25 305 CYS A O 1
ATOM 2448 N N . LEU A 1 306 ? 4.864 1.073 -10.905 1.00 87.50 306 LEU A N 1
ATOM 2449 C CA . LEU A 1 306 ? 4.495 2.054 -9.890 1.00 87.50 306 LEU A CA 1
ATOM 2450 C C . LEU A 1 306 ? 5.440 1.935 -8.697 1.00 87.50 306 LEU A C 1
ATOM 2452 O O . LEU A 1 306 ? 5.895 0.845 -8.372 1.00 87.50 306 LEU A O 1
ATOM 2456 N N . HIS A 1 307 ? 5.734 3.062 -8.057 1.00 88.00 307 HIS A N 1
ATOM 2457 C CA . HIS A 1 307 ? 6.351 3.047 -6.735 1.00 88.00 307 HIS A CA 1
ATOM 2458 C C . HIS A 1 307 ? 5.327 2.545 -5.707 1.00 88.00 307 HIS A C 1
ATOM 2460 O O . HIS A 1 307 ? 4.144 2.878 -5.831 1.00 88.00 307 HIS A O 1
ATOM 2466 N N . SER A 1 308 ? 5.765 1.802 -4.691 1.00 88.88 308 SER A N 1
ATOM 2467 C CA . SER A 1 308 ? 4.924 1.275 -3.603 1.00 88.88 308 SER A CA 1
ATOM 2468 C C . SER A 1 308 ? 4.037 2.357 -2.980 1.00 88.88 308 SER A C 1
ATOM 2470 O O . SER A 1 308 ? 2.814 2.229 -2.976 1.00 88.88 308 SER A O 1
ATOM 2472 N N . ASP A 1 309 ? 4.645 3.464 -2.551 1.00 86.50 309 ASP A N 1
ATOM 2473 C CA . ASP A 1 309 ? 3.973 4.647 -2.000 1.00 86.50 309 ASP A CA 1
ATOM 2474 C C . ASP A 1 309 ? 2.840 5.152 -2.900 1.00 86.50 309 ASP A C 1
ATOM 2476 O O . ASP A 1 309 ? 1.733 5.442 -2.441 1.00 86.50 309 ASP A O 1
ATOM 2480 N N . TRP A 1 310 ? 3.088 5.217 -4.213 1.00 87.31 310 TRP A N 1
ATOM 2481 C CA . TRP A 1 310 ? 2.096 5.691 -5.175 1.00 87.31 310 TRP A CA 1
ATOM 2482 C C . TRP A 1 310 ? 0.944 4.709 -5.320 1.00 87.31 310 TRP A C 1
ATOM 2484 O O . TRP A 1 310 ? -0.192 5.151 -5.471 1.00 87.31 310 TRP A O 1
ATOM 2494 N N . VAL A 1 311 ? 1.216 3.401 -5.278 1.00 90.06 311 VAL A N 1
ATOM 2495 C CA . VAL A 1 311 ? 0.166 2.375 -5.311 1.00 90.06 311 VAL A CA 1
ATOM 2496 C C . VAL A 1 311 ? -0.718 2.477 -4.083 1.00 90.06 311 VAL A C 1
ATOM 2498 O O . VAL A 1 311 ? -1.937 2.498 -4.231 1.00 90.06 311 VAL A O 1
ATOM 2501 N N . VAL A 1 312 ? -0.127 2.618 -2.896 1.00 91.19 312 VAL A N 1
ATOM 2502 C CA . VAL A 1 312 ? -0.897 2.808 -1.665 1.00 91.19 312 VAL A CA 1
ATOM 2503 C C . VAL A 1 312 ? -1.743 4.078 -1.771 1.00 91.19 312 VAL A C 1
ATOM 2505 O O . VAL A 1 312 ? -2.957 4.006 -1.619 1.00 91.19 312 VAL A O 1
ATOM 2508 N N . GLY A 1 313 ? -1.167 5.225 -2.142 1.00 90.44 313 GLY A N 1
ATOM 2509 C CA . GLY A 1 313 ? -1.948 6.455 -2.340 1.00 90.44 313 GLY A CA 1
ATOM 2510 C C . GLY A 1 313 ? -3.042 6.334 -3.407 1.00 90.44 313 GLY A C 1
ATOM 2511 O O . GLY A 1 313 ? -4.140 6.870 -3.243 1.00 90.44 313 GLY A O 1
ATOM 2512 N N . TYR A 1 314 ? -2.786 5.586 -4.482 1.00 90.94 314 TYR A N 1
ATOM 2513 C CA . TYR A 1 314 ? -3.769 5.292 -5.523 1.00 90.94 314 TYR A CA 1
ATOM 2514 C C . TYR A 1 314 ? -4.934 4.462 -4.981 1.00 90.94 314 TYR A C 1
ATOM 2516 O O . TYR A 1 314 ? -6.084 4.844 -5.185 1.00 90.94 314 TYR A O 1
ATOM 2524 N N . MET A 1 315 ? -4.659 3.407 -4.210 1.00 93.19 315 MET A N 1
ATOM 2525 C CA . MET A 1 315 ? -5.686 2.627 -3.516 1.00 93.19 315 MET A CA 1
ATOM 2526 C C . MET A 1 315 ? -6.568 3.510 -2.631 1.00 93.19 315 MET A C 1
ATOM 2528 O O . MET A 1 315 ? -7.792 3.431 -2.701 1.00 93.19 315 MET A O 1
ATOM 2532 N N . LEU A 1 316 ? -5.968 4.394 -1.835 1.00 91.44 316 LEU A N 1
ATOM 2533 C CA . LEU A 1 316 ? -6.721 5.265 -0.930 1.00 91.44 316 LEU A CA 1
ATOM 2534 C C . LEU A 1 316 ? -7.628 6.232 -1.698 1.00 91.44 316 LEU A C 1
ATOM 2536 O O . LEU A 1 316 ? -8.841 6.268 -1.503 1.00 91.44 316 LEU A O 1
ATOM 2540 N N . THR A 1 317 ? -7.044 6.961 -2.642 1.00 87.69 317 THR A N 1
ATOM 2541 C CA . THR A 1 317 ? -7.736 8.034 -3.367 1.00 87.69 317 THR A CA 1
ATOM 2542 C C . THR A 1 317 ? -8.781 7.514 -4.355 1.00 87.69 317 THR A C 1
ATOM 2544 O O . THR A 1 317 ? -9.814 8.155 -4.547 1.00 87.69 317 THR A O 1
ATOM 2547 N N . HIS A 1 318 ? -8.534 6.366 -4.995 1.00 89.25 318 HIS A N 1
ATOM 2548 C CA . HIS A 1 318 ? -9.409 5.830 -6.044 1.00 89.25 318 HIS A CA 1
ATOM 2549 C C . HIS A 1 318 ? -10.380 4.764 -5.544 1.00 89.25 318 HIS A C 1
ATOM 2551 O O . HIS A 1 318 ? -11.452 4.633 -6.132 1.00 89.25 318 HIS A O 1
ATOM 2557 N N . TYR A 1 319 ? -10.021 4.021 -4.493 1.00 92.00 319 TYR A N 1
ATOM 2558 C CA . TYR A 1 319 ? -10.802 2.875 -4.030 1.00 92.00 319 TYR A CA 1
ATOM 2559 C C . TYR A 1 319 ? -11.289 3.004 -2.594 1.00 92.00 319 TYR A C 1
ATOM 2561 O O . TYR A 1 319 ? -12.345 2.461 -2.299 1.00 92.00 319 TYR A O 1
ATOM 2569 N N . LEU A 1 320 ? -10.585 3.704 -1.700 1.00 90.50 320 LEU A N 1
ATOM 2570 C CA . LEU A 1 320 ? -11.127 4.012 -0.370 1.00 90.50 320 LEU A CA 1
ATOM 2571 C C . LEU A 1 320 ? -11.994 5.280 -0.376 1.00 90.50 320 LEU A C 1
ATOM 2573 O O . LEU A 1 320 ? -12.834 5.441 0.503 1.00 90.50 320 LEU A O 1
ATOM 2577 N N . HIS A 1 321 ? -11.812 6.138 -1.387 1.00 88.06 321 HIS A N 1
ATOM 2578 C CA . HIS A 1 321 ? -12.412 7.475 -1.512 1.00 88.06 321 HIS A CA 1
ATOM 2579 C C . HIS A 1 321 ? -12.041 8.411 -0.358 1.00 88.06 321 HIS A C 1
ATOM 2581 O O . HIS A 1 321 ? -12.769 9.350 -0.051 1.00 88.06 321 HIS A O 1
ATOM 2587 N N . GLU A 1 322 ? -10.879 8.169 0.247 1.00 85.44 322 GLU A N 1
ATOM 2588 C CA . GLU A 1 322 ? -10.334 8.948 1.356 1.00 85.44 322 GLU A CA 1
ATOM 2589 C C . GLU A 1 322 ? -8.978 9.539 0.963 1.00 85.44 322 GLU A C 1
ATOM 2591 O O . GLU A 1 322 ? -8.204 8.947 0.202 1.00 85.44 322 GLU A O 1
ATOM 2596 N N . LEU A 1 323 ? -8.676 10.717 1.510 1.00 81.75 323 LEU A N 1
ATOM 2597 C CA . LEU A 1 323 ? -7.338 11.295 1.435 1.00 81.75 323 LEU A CA 1
ATOM 2598 C C . LEU A 1 323 ? -6.525 10.846 2.642 1.00 81.75 323 LEU A C 1
ATOM 2600 O O . LEU A 1 323 ? -7.029 10.808 3.766 1.00 81.75 323 LEU A O 1
ATOM 2604 N N . LEU A 1 324 ? -5.248 10.563 2.405 1.00 85.19 324 LEU A N 1
ATOM 2605 C CA . LEU A 1 324 ? -4.326 10.203 3.468 1.00 85.19 324 LEU A CA 1
ATOM 2606 C C . LEU A 1 324 ? -4.141 11.391 4.417 1.00 85.19 324 LEU A C 1
ATOM 2608 O O . LEU A 1 324 ? -3.857 12.505 3.974 1.00 85.19 324 LEU A O 1
ATOM 2612 N N . GLN A 1 325 ? -4.284 11.148 5.718 1.00 87.00 325 GLN A N 1
ATOM 2613 C CA . GLN A 1 325 ? -4.172 12.189 6.735 1.00 87.00 325 GLN A CA 1
ATOM 2614 C C . GLN A 1 325 ? -2.802 12.169 7.408 1.00 87.00 325 GLN A C 1
ATOM 2616 O O . GLN A 1 325 ? -2.232 11.121 7.709 1.00 87.00 325 GLN A O 1
ATOM 2621 N N . GLN A 1 326 ? -2.273 13.356 7.676 1.00 84.38 326 GLN A N 1
ATOM 2622 C CA . GLN A 1 326 ? -1.008 13.513 8.379 1.00 84.38 326 GLN A CA 1
ATOM 2623 C C . GLN A 1 326 ? -1.220 13.331 9.886 1.00 84.38 326 GLN A C 1
ATOM 2625 O O . GLN A 1 326 ? -1.892 14.144 10.527 1.00 84.38 326 GLN A O 1
ATOM 2630 N N . LEU A 1 327 ? -0.602 12.302 10.470 1.00 84.00 327 LEU A N 1
ATOM 2631 C CA . LEU A 1 327 ? -0.644 12.086 11.915 1.00 84.00 327 LEU A CA 1
ATOM 2632 C C . LEU A 1 327 ? 0.240 13.105 12.643 1.00 84.00 327 LEU A C 1
ATOM 2634 O O . LEU A 1 327 ? 1.313 13.491 12.169 1.00 84.00 327 LEU A O 1
ATOM 2638 N N . GLN A 1 328 ? -0.236 13.553 13.805 1.00 75.56 328 GLN A N 1
ATOM 2639 C CA . GLN A 1 328 ? 0.480 14.468 14.693 1.00 75.56 328 GLN A CA 1
ATOM 2640 C C . GLN A 1 328 ? 1.062 13.714 15.894 1.00 75.56 328 GLN A C 1
ATOM 2642 O O . GLN A 1 328 ? 0.423 12.774 16.358 1.00 75.56 328 GLN A O 1
ATOM 2647 N N . PRO A 1 329 ? 2.205 14.146 16.454 1.00 62.19 329 PRO A N 1
ATOM 2648 C CA . PRO A 1 329 ? 2.990 15.311 16.051 1.00 62.19 329 PRO A CA 1
ATOM 2649 C C . PRO A 1 329 ? 3.776 15.076 14.754 1.00 62.19 329 PRO A C 1
ATOM 2651 O O . PRO A 1 329 ? 4.458 14.070 14.595 1.00 62.19 329 PRO A O 1
ATOM 2654 N N . MET A 1 330 ? 3.756 16.065 13.856 1.00 60.69 330 MET A N 1
ATOM 2655 C CA . MET A 1 330 ? 4.672 16.093 12.715 1.00 60.69 330 MET A CA 1
ATOM 2656 C C . MET A 1 330 ? 6.109 16.247 13.207 1.00 60.69 330 MET A C 1
ATOM 2658 O O . MET A 1 330 ? 6.436 17.225 13.901 1.00 60.69 330 MET A O 1
ATOM 2662 N N . ARG A 1 331 ? 6.965 15.300 12.813 1.00 56.72 331 ARG A N 1
ATOM 2663 C CA . ARG A 1 331 ? 8.419 15.424 12.958 1.00 56.72 331 ARG A CA 1
ATOM 2664 C C . ARG A 1 331 ? 9.003 16.324 11.871 1.00 56.72 331 ARG A C 1
ATOM 2666 O O . ARG A 1 331 ? 9.830 17.183 12.158 1.00 56.72 331 ARG A O 1
ATOM 2673 N N . CYS A 1 332 ? 8.501 16.188 10.649 1.00 55.50 332 CYS A N 1
ATOM 2674 C CA . CYS A 1 332 ? 8.919 16.974 9.499 1.00 55.50 332 CYS A CA 1
ATOM 2675 C C . CYS A 1 332 ? 7.824 17.985 9.150 1.00 55.50 332 CYS A C 1
ATOM 2677 O O . CYS A 1 332 ? 6.685 17.610 8.896 1.00 55.50 332 CYS A O 1
ATOM 2679 N N . LYS A 1 333 ? 8.160 19.281 9.192 1.00 51.62 333 LYS A N 1
ATOM 2680 C CA . LYS A 1 333 ? 7.252 20.377 8.799 1.00 51.62 333 LYS A CA 1
ATOM 2681 C C . LYS A 1 333 ? 7.302 20.692 7.302 1.00 51.62 333 LYS A C 1
ATOM 2683 O O . LYS A 1 333 ? 6.587 21.585 6.863 1.00 51.62 333 LYS A O 1
ATOM 2688 N N . SER A 1 334 ? 8.186 20.036 6.551 1.00 49.12 334 SER A N 1
ATOM 2689 C CA . SER A 1 334 ? 8.360 20.347 5.139 1.00 49.12 334 SER A CA 1
ATOM 2690 C C . SER A 1 334 ? 7.247 19.712 4.312 1.00 49.12 334 SER A C 1
ATOM 2692 O O . SER A 1 334 ? 7.061 18.500 4.344 1.00 49.12 334 SER A O 1
ATOM 2694 N N . GLU A 1 335 ? 6.542 20.543 3.549 1.00 47.41 335 GLU A N 1
ATOM 2695 C CA . GLU A 1 335 ? 5.612 20.125 2.492 1.00 47.41 335 GLU A CA 1
ATOM 2696 C C . GLU A 1 335 ? 6.356 19.711 1.203 1.00 47.41 335 GLU A C 1
ATOM 2698 O O . GLU A 1 335 ? 5.733 19.320 0.216 1.00 47.41 335 GLU A O 1
ATOM 2703 N N . ILE A 1 336 ? 7.692 19.819 1.184 1.00 45.69 336 ILE A N 1
ATOM 2704 C CA . ILE A 1 336 ? 8.541 19.600 0.012 1.00 45.69 336 ILE A CA 1
ATOM 2705 C C . ILE A 1 336 ? 9.576 18.521 0.343 1.00 45.69 336 ILE A C 1
ATOM 2707 O O . ILE A 1 336 ? 10.307 18.635 1.325 1.00 45.69 336 ILE A O 1
ATOM 2711 N N . CYS A 1 337 ? 9.684 17.497 -0.509 1.00 46.06 337 CYS A N 1
ATOM 2712 C CA . CYS A 1 337 ? 10.790 16.536 -0.486 1.00 46.06 337 CYS A CA 1
ATOM 2713 C C . CYS A 1 337 ? 12.102 17.211 -0.936 1.00 46.06 337 CYS A C 1
ATOM 2715 O O . CYS A 1 337 ? 12.595 16.966 -2.038 1.00 46.06 337 CYS A O 1
ATOM 2717 N N . ASP A 1 338 ? 12.631 18.126 -0.128 1.00 46.84 338 ASP A N 1
ATOM 2718 C CA . ASP A 1 338 ? 13.937 18.754 -0.313 1.00 46.84 338 ASP A CA 1
ATOM 2719 C C . ASP A 1 338 ? 14.997 18.131 0.612 1.00 46.84 338 ASP A C 1
ATOM 2721 O O . ASP A 1 338 ? 14.718 17.282 1.459 1.00 46.84 338 ASP A O 1
ATOM 2725 N N . SER A 1 339 ? 16.256 18.527 0.450 1.00 41.03 339 SER A N 1
ATOM 2726 C CA . SER A 1 339 ? 17.354 18.025 1.284 1.00 41.03 339 SER A CA 1
ATOM 2727 C C . SER A 1 339 ? 17.167 18.299 2.784 1.00 41.03 339 SER A C 1
ATOM 2729 O O . SER A 1 339 ? 17.720 17.563 3.601 1.00 41.03 339 SER A O 1
ATOM 2731 N N . GLU A 1 340 ? 16.389 19.323 3.162 1.00 44.84 340 GLU A N 1
ATOM 2732 C CA . GLU A 1 340 ? 16.057 19.595 4.566 1.00 44.84 340 GLU A CA 1
ATOM 2733 C C . GLU A 1 340 ? 15.052 18.565 5.100 1.00 44.84 340 GLU A C 1
ATOM 2735 O O . GLU A 1 340 ? 15.244 18.058 6.209 1.00 44.84 340 GLU A O 1
ATOM 2740 N N . SER A 1 341 ? 14.066 18.154 4.294 1.00 50.28 341 SER A N 1
ATOM 2741 C CA . SER A 1 341 ? 13.194 17.017 4.620 1.00 50.28 341 SER A CA 1
ATOM 2742 C C . SER A 1 341 ? 14.000 15.722 4.801 1.00 50.28 341 SER A C 1
ATOM 2744 O O . SER A 1 341 ? 13.940 15.105 5.857 1.00 50.28 341 SER A O 1
ATOM 2746 N N . ILE A 1 342 ? 14.912 15.386 3.883 1.00 48.03 342 ILE A N 1
ATOM 2747 C CA . ILE A 1 342 ? 15.776 14.193 4.000 1.00 48.03 342 ILE A CA 1
ATOM 2748 C C . ILE A 1 342 ? 16.619 14.216 5.291 1.00 48.03 342 ILE A C 1
ATOM 2750 O O . ILE A 1 342 ? 16.850 13.177 5.908 1.00 48.03 342 ILE A O 1
ATOM 2754 N N . SER A 1 343 ? 17.028 15.395 5.769 1.00 50.59 343 SER A N 1
ATOM 2755 C CA . SER A 1 343 ? 17.771 15.516 7.031 1.00 50.59 343 SER A CA 1
ATOM 2756 C C . SER A 1 343 ? 16.921 15.312 8.295 1.00 50.59 343 SER A C 1
ATOM 2758 O O . SER A 1 343 ? 17.446 14.818 9.292 1.00 50.59 343 SER A O 1
ATOM 2760 N N . CYS A 1 344 ? 15.612 15.611 8.273 1.00 52.00 344 CYS A N 1
ATOM 2761 C CA . CYS A 1 344 ? 14.702 15.199 9.355 1.00 52.00 344 CYS A CA 1
ATOM 2762 C C . CYS A 1 344 ? 14.362 13.697 9.288 1.00 52.00 344 CYS A C 1
ATOM 2764 O O . CYS A 1 344 ? 13.864 13.144 10.270 1.00 52.00 344 CYS A O 1
ATOM 2766 N N . HIS A 1 345 ? 14.664 13.044 8.158 1.00 51.31 345 HIS A N 1
ATOM 2767 C CA . HIS A 1 345 ? 14.420 11.625 7.891 1.00 51.31 345 HIS A CA 1
ATOM 2768 C C . HIS A 1 345 ? 15.596 10.696 8.280 1.00 51.31 345 HIS A C 1
ATOM 2770 O O . HIS A 1 345 ? 15.371 9.506 8.451 1.00 51.31 345 HIS A O 1
ATOM 2776 N N . ASN A 1 346 ? 16.812 11.221 8.503 1.00 53.75 346 ASN A N 1
ATOM 2777 C CA . ASN A 1 346 ? 18.034 10.447 8.827 1.00 53.75 346 ASN A CA 1
ATOM 2778 C C . ASN A 1 346 ? 18.527 10.610 10.281 1.00 53.75 346 ASN A C 1
ATOM 2780 O O . ASN A 1 346 ? 19.718 10.496 10.568 1.00 53.75 346 ASN A O 1
ATOM 2784 N N . GLN A 1 347 ? 17.631 10.947 11.205 1.00 53.66 347 GLN A N 1
ATOM 2785 C CA . GLN A 1 347 ? 17.984 11.217 12.599 1.00 53.66 347 GLN A CA 1
ATOM 2786 C C . GLN A 1 347 ? 18.082 9.927 13.421 1.00 53.66 347 GLN A C 1
ATOM 2788 O O . GLN A 1 347 ? 17.161 9.109 13.396 1.00 53.66 347 GLN A O 1
ATOM 2793 N N . GLY A 1 348 ? 19.176 9.777 14.169 1.00 49.91 348 GLY A N 1
ATOM 2794 C CA . GLY A 1 348 ? 19.442 8.616 15.006 1.00 49.91 348 GLY A CA 1
ATOM 2795 C C . GLY A 1 348 ? 18.594 8.562 16.287 1.00 49.91 348 GLY A C 1
ATOM 2796 O O . GLY A 1 348 ? 17.753 9.431 16.546 1.00 49.91 348 GLY A O 1
ATOM 2797 N N . PRO A 1 349 ? 18.795 7.515 17.110 1.00 46.44 349 PRO A N 1
ATOM 2798 C CA . PRO A 1 349 ? 18.042 7.307 18.349 1.00 46.44 349 PRO A CA 1
ATOM 2799 C C . PRO A 1 349 ? 18.148 8.466 19.356 1.00 46.44 349 PRO A C 1
ATOM 2801 O O . PRO A 1 349 ? 17.169 8.794 20.019 1.00 46.44 349 PRO A O 1
ATOM 2804 N N . GLU A 1 350 ? 19.297 9.141 19.445 1.00 55.12 350 GLU A N 1
ATOM 2805 C CA . GLU A 1 350 ? 19.486 10.263 20.380 1.00 55.12 350 GLU A CA 1
ATOM 2806 C C . GLU A 1 350 ? 18.650 11.492 19.984 1.00 55.12 350 GLU A C 1
ATOM 2808 O O . GLU A 1 350 ? 18.060 12.168 20.833 1.00 55.12 350 GLU A O 1
ATOM 2813 N N . GLU A 1 351 ? 18.546 11.776 18.683 1.00 60.47 351 GLU A N 1
ATOM 2814 C CA . GLU A 1 351 ? 17.682 12.840 18.176 1.00 60.47 351 GLU A CA 1
ATOM 2815 C C . GLU A 1 351 ? 16.190 12.487 18.294 1.00 60.47 351 GLU A C 1
ATOM 2817 O O . GLU A 1 351 ? 15.367 13.386 18.500 1.00 60.47 351 GLU A O 1
ATOM 2822 N N . MET A 1 352 ? 15.837 11.196 18.200 1.00 54.16 352 MET A N 1
ATOM 2823 C CA . MET A 1 352 ? 14.483 10.694 18.478 1.00 54.16 352 MET A CA 1
ATOM 2824 C C . MET A 1 352 ? 14.073 10.962 19.928 1.00 54.16 352 MET A C 1
ATOM 2826 O O . MET A 1 352 ? 13.028 11.573 20.165 1.00 54.16 352 MET A O 1
ATOM 2830 N N . ASP A 1 353 ? 14.916 10.576 20.888 1.00 55.47 353 ASP A N 1
ATOM 2831 C CA . ASP A 1 353 ? 14.644 10.758 22.317 1.00 55.47 353 ASP A CA 1
ATOM 2832 C C . ASP A 1 353 ? 14.485 12.239 22.674 1.00 55.47 353 ASP A C 1
ATOM 2834 O O . ASP A 1 353 ? 13.564 12.624 23.402 1.00 55.47 353 ASP A O 1
ATOM 2838 N N . LYS A 1 354 ? 15.335 13.100 22.103 1.00 60.88 354 LYS A N 1
ATOM 2839 C CA . LYS A 1 354 ? 15.250 14.548 22.308 1.00 60.88 354 LYS A CA 1
ATOM 2840 C C . LYS A 1 354 ? 13.962 15.150 21.738 1.00 60.88 354 LYS A C 1
ATOM 2842 O O . LYS A 1 354 ? 13.339 15.973 22.403 1.00 60.88 354 LYS A O 1
ATOM 2847 N N . PHE A 1 355 ? 13.529 14.735 20.544 1.00 55.97 355 PHE A N 1
ATOM 2848 C CA . PHE A 1 355 ? 12.274 15.214 19.950 1.00 55.97 355 PHE A CA 1
ATOM 2849 C C . PHE A 1 355 ? 11.056 14.878 20.823 1.00 55.97 355 PHE A C 1
ATOM 2851 O O . PHE A 1 355 ? 10.192 15.735 21.037 1.00 55.97 355 PHE A O 1
ATOM 2858 N N . VAL A 1 356 ? 11.005 13.650 21.351 1.00 57.12 356 VAL A N 1
ATOM 2859 C CA . VAL A 1 356 ? 9.958 13.216 22.284 1.00 57.12 356 VAL A CA 1
ATOM 2860 C C . VAL A 1 356 ? 10.005 14.082 23.547 1.00 57.12 356 VAL A C 1
ATOM 2862 O O . VAL A 1 356 ? 8.993 14.669 23.936 1.00 57.12 356 VAL A O 1
ATOM 2865 N N . GLN A 1 357 ? 11.181 14.255 24.153 1.00 62.25 357 GLN A N 1
ATOM 2866 C CA . GLN A 1 357 ? 11.321 15.075 25.357 1.00 62.25 357 GLN A CA 1
ATOM 2867 C C . GLN A 1 357 ? 10.872 16.531 25.132 1.00 62.25 357 GLN A C 1
ATOM 2869 O O . GLN A 1 357 ? 10.052 17.051 25.892 1.00 62.25 357 GLN A O 1
ATOM 2874 N N . ASP A 1 358 ? 11.332 17.172 24.058 1.00 64.94 358 ASP A N 1
ATOM 2875 C CA . ASP A 1 358 ? 11.047 18.581 23.779 1.00 64.94 358 ASP A CA 1
ATOM 2876 C C . ASP A 1 358 ? 9.551 18.841 23.535 1.00 64.94 358 ASP A C 1
ATOM 2878 O O . ASP A 1 358 ? 9.029 19.874 23.958 1.00 64.94 358 ASP A O 1
ATOM 2882 N N . ARG A 1 359 ? 8.824 17.917 22.892 1.00 60.16 359 ARG A N 1
ATOM 2883 C CA . ARG A 1 359 ? 7.382 18.071 22.615 1.00 60.16 359 ARG A CA 1
ATOM 2884 C C . ARG A 1 359 ? 6.498 17.797 23.831 1.00 60.16 359 ARG A C 1
ATOM 2886 O O . ARG A 1 359 ? 5.487 18.476 23.984 1.00 60.16 359 ARG A O 1
ATOM 2893 N N . PHE A 1 360 ? 6.856 16.828 24.674 1.00 55.31 360 PHE A N 1
ATOM 2894 C CA . PHE A 1 360 ? 5.987 16.382 25.770 1.00 55.31 360 PHE A CA 1
ATOM 2895 C C . PHE A 1 360 ? 6.287 17.070 27.115 1.00 55.31 360 PHE A C 1
ATOM 2897 O O . PHE A 1 360 ? 5.365 17.287 27.905 1.00 55.31 360 PHE A O 1
ATOM 2904 N N . TYR A 1 361 ? 7.528 17.505 27.370 1.00 51.91 361 TYR A N 1
ATOM 2905 C CA . TYR A 1 361 ? 7.851 18.280 28.581 1.00 51.91 361 TYR A CA 1
ATOM 2906 C C . TYR A 1 361 ? 7.570 19.787 28.435 1.00 51.91 361 TYR A C 1
ATOM 2908 O O . TYR A 1 361 ? 7.340 20.471 29.437 1.00 51.91 361 TYR A O 1
ATOM 2916 N N . SER A 1 362 ? 7.496 20.317 27.209 1.00 45.09 362 SER A N 1
ATOM 2917 C CA . SER A 1 362 ? 7.068 21.708 26.967 1.00 45.09 362 SER A CA 1
ATOM 2918 C C . SER A 1 362 ? 5.554 21.913 27.140 1.00 45.09 362 SER A C 1
ATOM 2920 O O . SER A 1 362 ? 5.122 22.973 27.598 1.00 45.09 362 SER A O 1
ATOM 2922 N N . SER A 1 363 ? 4.732 20.889 26.879 1.00 42.56 363 SER A N 1
ATOM 2923 C CA . SER A 1 363 ? 3.288 20.931 27.164 1.00 42.56 363 SER A CA 1
ATOM 2924 C C . SER A 1 363 ? 2.951 20.805 28.654 1.00 42.56 363 SER A C 1
ATOM 2926 O O . SER A 1 363 ? 1.895 21.258 29.079 1.00 42.56 363 SER A O 1
ATOM 2928 N N . ALA A 1 364 ? 3.843 20.226 29.465 1.00 42.69 364 ALA A N 1
ATOM 2929 C CA . ALA A 1 364 ? 3.658 20.111 30.916 1.00 42.69 364 ALA A CA 1
ATOM 2930 C C . ALA A 1 364 ? 4.081 21.377 31.688 1.00 42.69 364 ALA A C 1
ATOM 2932 O O . ALA A 1 364 ? 3.722 21.540 32.849 1.00 42.69 364 ALA A O 1
ATOM 2933 N N . SER A 1 365 ? 4.843 22.273 31.055 1.00 40.34 365 SER A N 1
ATOM 2934 C CA . SER A 1 365 ? 5.344 23.520 31.654 1.00 40.34 365 SER A CA 1
ATOM 2935 C C . SER A 1 365 ? 4.507 24.755 31.294 1.00 40.34 365 SER A C 1
ATOM 2937 O O . SER A 1 365 ? 4.844 25.867 31.696 1.00 40.34 365 SER A O 1
ATOM 2939 N N . SER A 1 366 ? 3.407 24.564 30.560 1.00 40.94 366 SER A N 1
ATOM 2940 C CA . SER A 1 366 ? 2.471 25.617 30.141 1.00 40.94 366 SER A CA 1
ATOM 2941 C C . SER A 1 366 ? 1.026 25.401 30.629 1.00 40.94 366 SER A C 1
ATOM 2943 O O . SER A 1 366 ? 0.123 26.088 30.151 1.00 40.94 366 SER A O 1
ATOM 2945 N N . ALA A 1 367 ? 0.816 24.491 31.590 1.00 34.62 367 ALA A N 1
ATOM 2946 C CA . ALA A 1 367 ? -0.460 24.274 32.282 1.00 34.62 367 ALA A CA 1
ATOM 2947 C C . ALA A 1 367 ? -0.512 24.991 33.639 1.00 34.62 367 ALA A C 1
ATOM 2949 O O . ALA A 1 367 ? 0.502 24.930 34.375 1.00 34.62 367 ALA A O 1
#

Organism: NCBI:txid259834

pLDDT: mean 76.78, std 21.09, range [20.61, 97.56]